Protein AF-A0A162P5G8-F1 (afdb_monomer)

Mean predicted aligned error: 7.89 Å

Sequence (186 aa):
MRLWILCLLIIIHLHACVAHSYTAEGGIRVQNSKVFKYNKERHRSRDKSPIDTEVIYRLDSSYDKYQAVKGIKNKPGAYMRFFSTGQVLFFYDTSQTIQVLNNRKTGRQGYYFIKGDRIKIDRFELINGGQTGKYYGRILDDGSLLFYEQRPGAVFGSFSALERDGRMSFWKKLTVPAMERYTPDW

Radius of gyration: 18.0 Å; Cα contacts (8 Å, |Δi|>4): 353; chains: 1; bounding box: 53×47×45 Å

Solvent-accessible surface area (backbone atoms only — not comparable to full-atom values): 10641 Å² total; per-residue (Å²): 134,61,71,67,59,57,52,50,52,49,52,50,61,67,67,62,40,54,60,62,48,72,41,97,65,71,8,50,43,62,77,56,58,78,78,39,81,45,66,39,69,92,49,50,80,53,78,56,82,82,55,70,54,83,34,36,34,33,36,48,30,34,39,42,64,90,50,58,95,66,53,76,38,79,45,75,37,35,38,37,38,44,42,90,75,33,41,31,40,37,38,79,50,82,78,78,47,66,67,63,75,54,39,87,53,37,29,35,43,30,27,38,47,64,62,86,54,37,38,38,33,42,28,63,32,74,56,86,50,38,40,66,45,77,42,42,33,37,52,43,96,88,57,28,39,39,37,41,60,81,60,95,93,73,52,95,83,41,64,71,57,34,61,70,62,42,24,35,36,37,26,40,72,40,84,54,86,88,70,68,88,77,80,85,88,114

Foldseek 3Di:
DDPVVVVVVVVCVVPQAFDWDADPQAEIGTPDPVLAPCLDPVQQPDDPVLADQQWKWFFAWKDFPVVPVVPIGGDGQWIKHDDNRQKIFIGRGPPPDLCQLQDLRHGWIWGWGDDPQKIKIFIWDPPPRIGTDIWIWGQDPVRKIKIQDDDVPDAPPDNVVSVVSPIIITIDTDRDPPRDDDDRPD

Secondary structure (DSSP, 8-state):
--HHHHHHHHHHHHHSSPPEEE-TTS-EEES-GGGSGGGSHHHHTS--TTS-SSSEEEEEEEEEGGGGGG-SEE--SEEEEE-TTSEEEEEE-SS--HHHHH-TTSSEEEEEEEETTEEEEEEE--GGGTPEEEEEEEE-TTS-EEEEPPPTTS-TT-HHHHHHHTEEEEEEEE--TTPPP-----

Nearest PDB structures (foldseek):
  5xlm-assembly2_B  TM=4.166E-01  e=2.527E-01  Mycobacterium tuberculosis H37Rv
  2gxf-assembly2_D  TM=7.404E-01  e=4.803E+00  Bacillus subtilis
  7azl-assembly1_D  TM=2.079E-01  e=1.528E+00  Escherichia coli 2-427-07_S4_C3

Structure (mmCIF, N/CA/C/O backbone):
data_AF-A0A162P5G8-F1
#
_entry.id   AF-A0A162P5G8-F1
#
loop_
_atom_site.group_PDB
_atom_site.id
_atom_site.type_symbol
_atom_site.label_atom_id
_atom_site.label_alt_id
_atom_site.label_comp_id
_atom_site.label_asym_id
_atom_site.label_entity_id
_atom_site.label_seq_id
_atom_site.pdbx_PDB_ins_code
_atom_site.Cartn_x
_atom_site.Cartn_y
_atom_site.Cartn_z
_atom_site.occupancy
_atom_site.B_iso_or_equiv
_atom_site.auth_seq_id
_atom_site.auth_comp_id
_atom_site.auth_asym_id
_atom_site.auth_atom_id
_atom_site.pdbx_PDB_model_num
ATOM 1 N N . MET A 1 1 ? 38.759 -29.541 -0.053 1.00 57.62 1 MET A N 1
ATOM 2 C CA . MET A 1 1 ? 37.346 -29.218 -0.362 1.00 57.62 1 MET A CA 1
ATOM 3 C C . MET A 1 1 ? 37.088 -29.594 -1.815 1.00 57.62 1 MET A C 1
ATOM 5 O O . MET A 1 1 ? 37.837 -29.144 -2.669 1.00 57.62 1 MET A O 1
ATOM 9 N N . ARG A 1 2 ? 36.150 -30.508 -2.104 1.00 77.69 2 ARG A N 1
ATOM 10 C CA . ARG A 1 2 ? 35.966 -31.030 -3.472 1.00 77.69 2 ARG A CA 1
ATOM 11 C C . ARG A 1 2 ? 35.380 -29.939 -4.386 1.00 77.69 2 ARG A C 1
ATOM 13 O O . ARG A 1 2 ? 34.470 -29.236 -3.961 1.00 77.69 2 ARG A O 1
ATOM 20 N N . LEU A 1 3 ? 35.874 -29.824 -5.622 1.00 80.94 3 LEU A N 1
ATOM 21 C CA . LEU A 1 3 ? 35.508 -28.779 -6.599 1.00 80.94 3 LEU A CA 1
ATOM 22 C C . LEU A 1 3 ? 33.983 -28.627 -6.790 1.00 80.94 3 LEU A C 1
ATOM 24 O O . LEU A 1 3 ? 33.476 -27.517 -6.905 1.00 80.94 3 LEU A O 1
ATOM 28 N N . TRP A 1 4 ? 33.233 -29.730 -6.713 1.00 75.75 4 TRP A N 1
ATOM 29 C CA . TRP A 1 4 ? 31.769 -29.721 -6.811 1.00 75.75 4 TRP A CA 1
ATOM 30 C C . TRP A 1 4 ? 31.065 -29.046 -5.625 1.00 75.75 4 TRP A C 1
ATOM 32 O O . TRP A 1 4 ? 30.012 -28.451 -5.817 1.00 75.75 4 TRP A O 1
ATOM 42 N N . ILE A 1 5 ? 31.648 -29.071 -4.420 1.00 79.50 5 ILE A N 1
ATOM 43 C CA . ILE A 1 5 ? 31.112 -28.356 -3.249 1.00 79.50 5 ILE A CA 1
ATOM 44 C C . ILE A 1 5 ? 31.271 -26.844 -3.453 1.00 79.50 5 ILE A C 1
ATOM 46 O O . ILE A 1 5 ? 30.349 -26.091 -3.156 1.00 79.50 5 ILE A O 1
ATOM 50 N N . LEU A 1 6 ? 32.396 -26.401 -4.028 1.00 81.44 6 LEU A N 1
ATOM 51 C CA . LEU A 1 6 ? 32.619 -24.993 -4.369 1.00 81.44 6 LEU A CA 1
ATOM 52 C C . LEU A 1 6 ? 31.629 -24.522 -5.453 1.00 81.44 6 LEU A C 1
ATOM 54 O O . LEU A 1 6 ? 30.994 -23.485 -5.286 1.00 81.44 6 LEU A O 1
ATOM 58 N N . CYS A 1 7 ? 31.426 -25.309 -6.517 1.00 80.88 7 CYS A N 1
ATOM 59 C CA . CYS A 1 7 ? 30.436 -25.000 -7.555 1.00 80.88 7 CYS A CA 1
ATOM 60 C C . CYS A 1 7 ? 29.002 -24.961 -7.008 1.00 80.88 7 CYS A C 1
ATOM 62 O O . CYS A 1 7 ? 28.249 -24.052 -7.350 1.00 80.88 7 CYS A O 1
ATOM 64 N N . LEU A 1 8 ? 28.625 -25.897 -6.130 1.00 79.44 8 LEU A N 1
ATOM 65 C CA . LEU A 1 8 ? 27.300 -25.915 -5.506 1.00 79.44 8 LEU A CA 1
ATOM 66 C C . LEU A 1 8 ? 27.082 -24.675 -4.625 1.00 79.44 8 LEU A C 1
ATOM 68 O O . LEU A 1 8 ? 26.037 -24.038 -4.717 1.00 79.44 8 LEU A O 1
ATOM 72 N N . LEU A 1 9 ? 28.076 -24.291 -3.818 1.00 75.12 9 LEU A N 1
ATOM 73 C CA . LEU A 1 9 ? 28.013 -23.090 -2.980 1.00 75.12 9 LEU A CA 1
ATOM 74 C C . LEU A 1 9 ? 27.901 -21.809 -3.820 1.00 75.12 9 LEU A C 1
ATOM 76 O O . LEU A 1 9 ? 27.094 -20.945 -3.483 1.00 75.12 9 LEU A O 1
ATOM 80 N N . ILE A 1 10 ? 28.629 -21.716 -4.939 1.00 72.94 10 ILE A N 1
ATOM 81 C CA . ILE A 1 10 ? 28.543 -20.586 -5.880 1.00 72.94 10 ILE A CA 1
ATOM 82 C C . ILE A 1 10 ? 27.160 -20.524 -6.539 1.00 72.94 10 ILE A C 1
ATOM 84 O O . ILE A 1 10 ? 26.551 -19.457 -6.567 1.00 72.94 10 ILE A O 1
ATOM 88 N N . ILE A 1 11 ? 26.618 -21.651 -7.012 1.00 69.56 11 ILE A N 1
ATOM 89 C CA . ILE A 1 11 ? 25.268 -21.703 -7.597 1.00 69.56 11 ILE A CA 1
ATOM 90 C C . ILE A 1 11 ? 24.225 -21.271 -6.560 1.00 69.56 11 ILE A C 1
ATOM 92 O O . ILE A 1 11 ? 23.367 -20.448 -6.873 1.00 69.56 11 ILE A O 1
ATOM 96 N N . ILE A 1 12 ? 24.329 -21.751 -5.318 1.00 64.12 12 ILE A N 1
ATOM 97 C CA . ILE A 1 12 ? 23.439 -21.351 -4.221 1.00 64.12 12 ILE A CA 1
ATOM 98 C C . ILE A 1 12 ? 23.561 -19.845 -3.941 1.00 64.12 12 ILE A C 1
ATOM 100 O O . ILE A 1 12 ? 22.540 -19.184 -3.788 1.00 64.12 12 ILE A O 1
ATOM 104 N N . HIS A 1 13 ? 24.771 -19.276 -3.924 1.00 56.81 13 HIS A N 1
ATOM 105 C CA . HIS A 1 13 ? 24.974 -17.839 -3.682 1.00 56.81 13 HIS A CA 1
ATOM 106 C C . HIS A 1 13 ? 24.453 -16.964 -4.829 1.00 56.81 13 HIS A C 1
ATOM 108 O O . HIS A 1 13 ? 23.895 -15.899 -4.574 1.00 56.81 13 HIS A O 1
ATOM 114 N N . LEU A 1 14 ? 24.562 -17.425 -6.079 1.00 55.31 14 LEU A N 1
ATOM 115 C CA . LEU A 1 14 ? 24.018 -16.726 -7.247 1.00 55.31 14 LEU A CA 1
ATOM 116 C C . LEU A 1 14 ? 22.481 -16.779 -7.312 1.00 55.31 14 LEU A C 1
ATOM 118 O O . LEU A 1 14 ? 21.873 -15.879 -7.881 1.00 55.31 14 LEU A O 1
ATOM 122 N N . HIS A 1 15 ? 21.848 -17.802 -6.725 1.00 54.62 15 HIS A N 1
ATOM 123 C CA . HIS A 1 15 ? 20.388 -17.989 -6.757 1.00 54.62 15 HIS A CA 1
ATOM 124 C C . HIS A 1 15 ? 19.669 -17.571 -5.464 1.00 54.62 15 HIS A C 1
ATOM 126 O O . HIS A 1 15 ? 18.442 -17.482 -5.454 1.00 54.62 15 HIS A O 1
ATOM 132 N N . ALA A 1 16 ? 20.395 -17.322 -4.370 1.00 52.75 16 ALA A N 1
ATOM 133 C CA . ALA A 1 16 ? 19.805 -16.915 -3.093 1.00 52.75 16 ALA A CA 1
ATOM 134 C C . ALA A 1 16 ? 19.366 -15.440 -3.067 1.00 52.75 16 ALA A C 1
ATOM 136 O O . ALA A 1 16 ? 18.526 -15.071 -2.246 1.00 52.75 16 ALA A O 1
ATOM 137 N N . CYS A 1 17 ? 19.903 -14.609 -3.965 1.00 65.19 17 CYS A N 1
ATOM 138 C CA . CYS A 1 17 ? 19.587 -13.187 -4.039 1.00 65.19 17 CYS A CA 1
ATOM 139 C C . CYS A 1 17 ? 18.538 -12.901 -5.118 1.00 65.19 17 CYS A C 1
ATOM 141 O O . CYS A 1 17 ? 18.661 -13.339 -6.261 1.00 65.19 17 CYS A O 1
ATOM 143 N N . VAL A 1 18 ? 17.518 -12.108 -4.782 1.00 75.50 18 VAL A N 1
ATOM 144 C CA . VAL A 1 18 ? 16.576 -11.606 -5.791 1.00 75.50 18 VAL A CA 1
ATOM 145 C C . VAL A 1 18 ? 17.229 -10.435 -6.518 1.00 75.50 18 VAL A C 1
ATOM 147 O O . VAL A 1 18 ? 17.519 -9.394 -5.920 1.00 75.50 18 VAL A O 1
ATOM 150 N N . ALA A 1 19 ? 17.448 -10.600 -7.822 1.00 82.81 19 ALA A N 1
ATOM 151 C CA . ALA A 1 19 ? 18.022 -9.555 -8.654 1.00 82.81 19 ALA A CA 1
ATOM 152 C C . ALA A 1 19 ? 17.105 -8.320 -8.700 1.00 82.81 19 ALA A C 1
ATOM 154 O O . ALA A 1 19 ? 15.893 -8.424 -8.924 1.00 82.81 19 ALA A O 1
ATOM 155 N N . HIS A 1 20 ? 17.690 -7.148 -8.471 1.00 85.62 20 HIS A N 1
ATOM 156 C CA . HIS A 1 20 ? 16.985 -5.874 -8.381 1.00 85.62 20 HIS A CA 1
ATOM 157 C C . HIS A 1 20 ? 17.850 -4.727 -8.912 1.00 85.62 20 HIS A C 1
ATOM 159 O O . HIS A 1 20 ? 19.059 -4.873 -9.085 1.00 85.62 20 HIS A O 1
ATOM 165 N N . SER A 1 21 ? 17.222 -3.585 -9.168 1.00 88.00 21 SER A N 1
ATOM 166 C CA . SER A 1 21 ? 17.870 -2.327 -9.525 1.00 88.00 21 SER A CA 1
ATOM 167 C C . SER A 1 21 ? 17.338 -1.185 -8.662 1.00 88.00 21 SER A C 1
ATOM 169 O O . SER A 1 21 ? 16.194 -1.209 -8.194 1.00 88.00 21 SER A O 1
ATOM 171 N N . TYR A 1 22 ? 18.190 -0.186 -8.446 1.00 88.38 22 TYR A N 1
ATOM 172 C CA . TYR A 1 22 ? 17.793 1.086 -7.854 1.00 88.38 22 TYR A CA 1
ATOM 173 C C . TYR A 1 22 ? 17.454 2.069 -8.965 1.00 88.38 22 TYR A C 1
ATOM 175 O O . TYR A 1 22 ? 18.124 2.107 -9.998 1.00 88.38 22 TYR A O 1
ATOM 183 N N . THR A 1 23 ? 16.415 2.860 -8.750 1.00 87.75 23 THR A N 1
ATOM 184 C CA . THR A 1 23 ? 16.105 4.001 -9.611 1.00 87.75 23 THR A CA 1
ATOM 185 C C . THR A 1 23 ? 16.844 5.240 -9.103 1.00 87.75 23 THR A C 1
ATOM 187 O O . THR A 1 23 ? 17.230 5.303 -7.932 1.00 87.75 23 THR A O 1
ATOM 190 N N . ALA A 1 24 ? 17.036 6.241 -9.965 1.00 87.19 24 ALA A N 1
ATOM 191 C CA . ALA A 1 24 ? 17.656 7.508 -9.562 1.00 87.19 24 ALA A CA 1
ATOM 192 C C . ALA A 1 24 ? 16.819 8.238 -8.493 1.00 87.19 24 ALA A C 1
ATOM 194 O O . ALA A 1 24 ? 17.334 9.001 -7.685 1.00 87.19 24 ALA A O 1
ATOM 195 N N . GLU A 1 25 ? 15.520 7.954 -8.465 1.00 85.75 25 GLU A N 1
ATOM 196 C CA . GLU A 1 25 ? 14.507 8.552 -7.605 1.00 85.75 25 GLU A CA 1
ATOM 197 C C . GLU A 1 25 ? 14.332 7.798 -6.268 1.00 85.75 25 GLU A C 1
ATOM 199 O O . GLU A 1 25 ? 13.322 7.961 -5.575 1.00 85.75 25 GLU A O 1
ATOM 204 N N . GLY A 1 26 ? 15.297 6.942 -5.908 1.00 83.69 26 GLY A N 1
ATOM 205 C CA . GLY A 1 26 ? 15.358 6.250 -4.615 1.00 83.69 26 GLY A CA 1
ATOM 206 C C . GLY A 1 26 ? 14.414 5.051 -4.479 1.00 83.69 26 GLY A C 1
ATOM 207 O O . GLY A 1 26 ? 14.176 4.566 -3.371 1.00 83.69 26 GLY A O 1
ATOM 208 N N . GLY A 1 27 ? 13.852 4.567 -5.585 1.00 86.69 27 GLY A N 1
ATOM 209 C CA . GLY A 1 27 ? 13.033 3.362 -5.613 1.00 86.69 27 GLY A CA 1
ATOM 210 C C . GLY A 1 27 ? 13.843 2.092 -5.841 1.00 86.69 27 GLY A C 1
ATOM 211 O O . GLY A 1 27 ? 15.003 2.120 -6.249 1.00 86.69 27 GLY A O 1
ATOM 212 N N . ILE A 1 28 ? 13.198 0.953 -5.584 1.00 86.81 28 ILE A N 1
ATOM 213 C CA . ILE A 1 28 ? 13.782 -0.377 -5.789 1.00 86.81 28 ILE A CA 1
ATOM 214 C C . ILE A 1 28 ? 12.855 -1.200 -6.680 1.00 86.81 28 ILE A C 1
ATOM 216 O O . ILE A 1 28 ? 11.652 -1.286 -6.404 1.00 86.81 28 ILE A O 1
ATOM 220 N N . ARG A 1 29 ? 13.395 -1.799 -7.743 1.00 87.81 29 ARG A N 1
ATOM 221 C CA . ARG A 1 29 ? 12.652 -2.626 -8.703 1.00 87.81 29 ARG A CA 1
ATOM 222 C C . ARG A 1 29 ? 13.250 -4.016 -8.780 1.00 87.81 29 ARG A C 1
ATOM 224 O O . ARG A 1 29 ? 14.459 -4.154 -8.929 1.00 87.81 29 ARG A O 1
ATOM 231 N N . VAL A 1 30 ? 12.420 -5.052 -8.673 1.00 85.00 30 VAL A N 1
ATOM 232 C CA . VAL A 1 30 ? 12.909 -6.417 -8.920 1.00 85.00 30 VAL A CA 1
ATOM 233 C C . VAL A 1 30 ? 13.014 -6.636 -10.422 1.00 85.00 30 VAL A C 1
ATOM 235 O O . VAL A 1 30 ? 12.160 -6.172 -11.171 1.00 85.00 30 VAL A O 1
ATO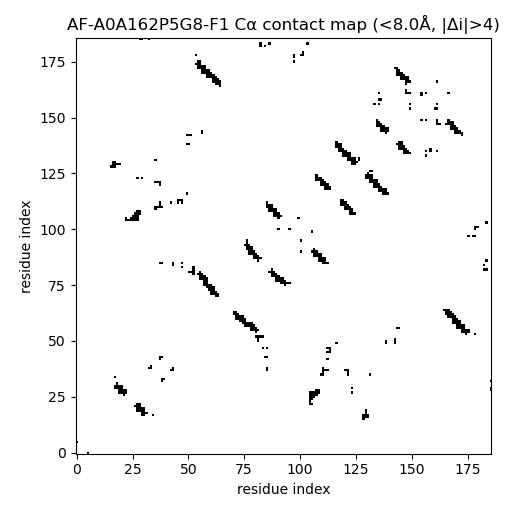M 238 N N . GLN A 1 31 ? 14.011 -7.395 -10.864 1.00 84.19 31 GLN A N 1
ATOM 239 C CA . GLN A 1 31 ? 14.147 -7.733 -12.283 1.00 84.19 31 GLN A CA 1
ATOM 240 C C . GLN A 1 31 ? 13.112 -8.772 -12.738 1.00 84.19 31 GLN A C 1
ATOM 242 O O . GLN A 1 31 ? 12.753 -8.824 -13.908 1.00 84.19 31 GLN A O 1
ATOM 247 N N . ASN A 1 32 ? 12.619 -9.607 -11.817 1.00 84.00 32 ASN A N 1
ATOM 248 C CA . ASN A 1 32 ? 11.621 -10.632 -12.108 1.00 84.00 32 ASN A CA 1
ATOM 249 C C . ASN A 1 32 ? 10.443 -10.541 -11.135 1.00 84.00 32 ASN A C 1
ATOM 251 O O . ASN A 1 32 ? 10.521 -11.022 -10.005 1.00 84.00 32 ASN A O 1
ATOM 255 N N . SER A 1 33 ? 9.314 -9.988 -11.571 1.00 80.44 33 SER A N 1
ATOM 256 C CA . SER A 1 33 ? 8.130 -9.852 -10.717 1.00 80.44 33 SER A CA 1
ATOM 257 C C . SER A 1 33 ? 7.393 -11.163 -10.430 1.00 80.44 33 SER A C 1
ATOM 259 O O . SER A 1 33 ? 6.486 -11.185 -9.594 1.00 80.44 33 SER A O 1
ATOM 261 N N . LYS A 1 34 ? 7.796 -12.297 -11.022 1.00 83.00 34 LYS A N 1
ATOM 262 C CA . LYS A 1 34 ? 7.244 -13.622 -10.678 1.00 83.00 34 LYS A CA 1
ATOM 263 C C . LYS A 1 34 ? 7.652 -14.099 -9.280 1.00 83.00 34 LYS A C 1
ATOM 265 O O . LYS A 1 34 ? 7.041 -15.040 -8.772 1.00 83.00 34 LYS A O 1
ATOM 270 N N . VAL A 1 35 ? 8.640 -13.460 -8.646 1.00 80.19 35 VAL A N 1
ATOM 271 C CA . VAL A 1 35 ? 9.050 -13.778 -7.265 1.00 80.19 35 VAL A CA 1
ATOM 272 C C . VAL A 1 35 ? 7.953 -13.471 -6.239 1.00 80.19 35 VAL A C 1
ATOM 274 O O . VAL A 1 35 ? 7.934 -14.062 -5.162 1.00 80.19 35 VAL A O 1
ATOM 277 N N . PHE A 1 36 ? 6.996 -12.600 -6.575 1.00 83.12 36 PHE A N 1
ATOM 278 C CA . PHE A 1 36 ? 5.883 -12.268 -5.692 1.00 83.12 36 PHE A CA 1
ATOM 279 C C . PHE A 1 36 ? 4.779 -13.317 -5.754 1.00 83.12 36 PHE A C 1
ATOM 281 O O . PHE A 1 36 ? 4.230 -13.626 -6.817 1.00 83.12 36 PHE A O 1
ATOM 288 N N . LYS A 1 37 ? 4.364 -13.813 -4.585 1.00 83.38 37 LYS A N 1
ATOM 289 C CA . LYS A 1 37 ? 3.343 -14.861 -4.483 1.00 83.38 37 LYS A CA 1
ATOM 290 C C . LYS A 1 37 ? 2.009 -14.443 -5.100 1.00 83.38 37 LYS A C 1
ATOM 292 O O . LYS A 1 37 ? 1.358 -15.276 -5.733 1.00 83.38 37 LYS A O 1
ATOM 297 N N . TYR A 1 38 ? 1.616 -13.182 -4.916 1.00 86.88 38 TYR A N 1
ATOM 298 C CA . TYR A 1 38 ? 0.316 -12.647 -5.339 1.00 86.88 38 TYR A CA 1
ATOM 299 C C . TYR A 1 38 ? 0.298 -12.092 -6.766 1.00 86.88 38 TYR A C 1
ATOM 301 O O . TYR A 1 38 ? -0.774 -11.798 -7.279 1.00 86.88 38 TYR A O 1
ATOM 309 N N . ASN A 1 39 ? 1.443 -12.042 -7.450 1.00 86.31 39 ASN A N 1
ATOM 310 C CA . ASN A 1 39 ? 1.496 -11.661 -8.862 1.00 86.31 39 ASN A 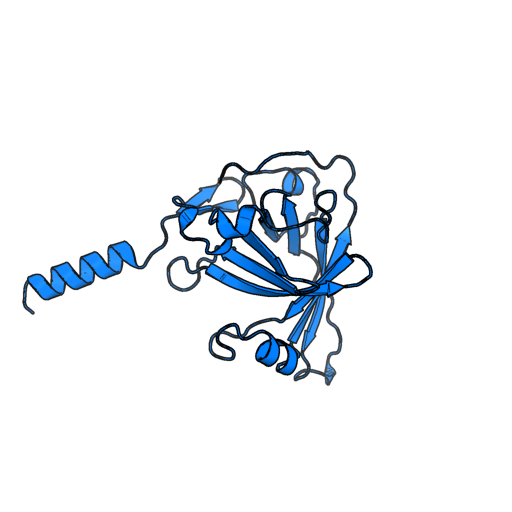CA 1
ATOM 311 C C . ASN A 1 39 ? 1.054 -12.799 -9.811 1.00 86.31 39 ASN A C 1
ATOM 313 O O . ASN A 1 39 ? 0.989 -12.633 -11.025 1.00 86.31 39 ASN A O 1
ATOM 317 N N . LYS A 1 40 ? 0.748 -13.988 -9.281 1.00 84.81 40 LYS A N 1
ATOM 318 C CA . LYS A 1 40 ? 0.281 -15.127 -10.084 1.00 84.81 40 LYS A CA 1
ATOM 319 C C . LYS A 1 40 ? -1.168 -14.921 -10.526 1.00 84.81 40 LYS A C 1
ATOM 321 O O . LYS A 1 40 ? -1.985 -14.429 -9.752 1.00 84.81 40 LYS A O 1
ATOM 326 N N . GLU A 1 41 ? -1.502 -15.392 -11.723 1.00 84.75 41 GLU A N 1
ATOM 327 C CA . GLU A 1 41 ? -2.821 -15.246 -12.359 1.00 84.75 41 GLU A CA 1
ATOM 328 C C . GLU A 1 41 ? -3.999 -15.584 -11.4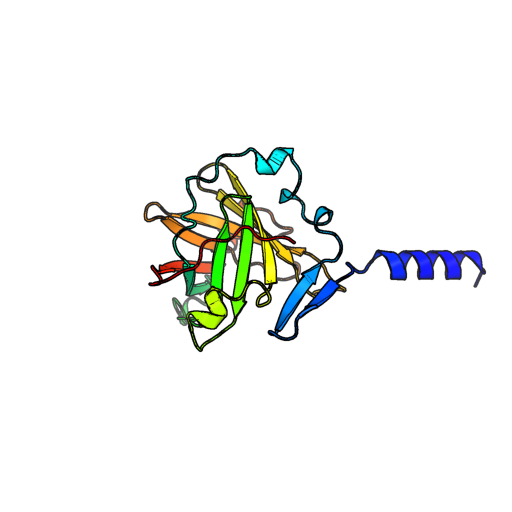29 1.00 84.75 41 GLU A C 1
ATOM 330 O O . GLU A 1 41 ? -4.901 -14.769 -11.249 1.00 84.75 41 GLU A O 1
ATOM 335 N N . ARG A 1 42 ? -3.912 -16.704 -10.697 1.00 85.25 42 ARG A N 1
ATOM 336 C CA . ARG A 1 42 ? -4.910 -17.139 -9.695 1.00 85.25 42 ARG A CA 1
ATOM 337 C C . ARG A 1 42 ? -5.238 -16.121 -8.585 1.00 85.25 42 ARG A C 1
ATOM 339 O O . ARG A 1 42 ? -6.198 -16.303 -7.837 1.00 85.25 42 ARG A O 1
ATOM 346 N N . HIS A 1 43 ? -4.376 -15.127 -8.374 1.00 83.50 43 HIS A N 1
ATOM 347 C CA . HIS A 1 43 ? -4.553 -14.055 -7.391 1.00 83.50 43 HIS A CA 1
ATOM 348 C C . HIS A 1 43 ? -4.966 -12.732 -8.057 1.00 83.50 43 HIS A C 1
ATOM 350 O O . HIS A 1 43 ? -5.664 -11.930 -7.432 1.00 83.50 43 HIS A O 1
ATOM 356 N N . ARG A 1 44 ? -4.606 -12.525 -9.330 1.00 80.00 44 ARG A N 1
ATOM 357 C CA . ARG A 1 44 ? -4.961 -11.327 -10.105 1.00 80.00 44 ARG A CA 1
ATOM 358 C C . ARG A 1 44 ? -6.468 -11.208 -10.342 1.00 80.00 44 ARG A C 1
ATOM 360 O O . ARG A 1 44 ? -6.981 -10.102 -10.253 1.00 80.00 44 ARG A O 1
ATOM 367 N N . SER A 1 45 ? -7.179 -12.319 -10.529 1.00 77.50 45 SER A N 1
ATOM 368 C CA . SER A 1 45 ? -8.627 -12.335 -10.809 1.00 77.50 45 SER A CA 1
ATOM 369 C C . SER A 1 45 ? -9.540 -12.141 -9.592 1.00 77.50 45 SER A C 1
ATOM 371 O O . SER A 1 45 ? -10.757 -12.106 -9.736 1.00 77.50 45 SER A O 1
ATOM 373 N N . ARG A 1 46 ? -8.988 -12.038 -8.377 1.00 85.19 46 ARG A N 1
ATOM 374 C CA . ARG A 1 46 ? -9.809 -11.851 -7.172 1.00 85.19 46 ARG A CA 1
ATOM 375 C C . ARG A 1 46 ? -10.303 -10.423 -7.036 1.00 85.19 46 ARG A C 1
ATOM 377 O O . ARG A 1 46 ? -9.566 -9.498 -7.380 1.00 85.19 46 ARG A O 1
ATOM 384 N N . ASP A 1 47 ? -11.488 -10.295 -6.448 1.00 89.75 47 ASP A N 1
ATOM 385 C CA . ASP A 1 47 ? -12.088 -9.016 -6.090 1.00 89.75 47 ASP A CA 1
ATOM 386 C C . ASP A 1 47 ? -11.149 -8.186 -5.200 1.00 89.75 47 ASP A C 1
ATOM 388 O O . ASP A 1 47 ? -10.571 -8.683 -4.226 1.00 89.75 47 ASP A O 1
ATOM 392 N N . LYS A 1 48 ? -10.968 -6.929 -5.605 1.00 91.06 48 LYS A N 1
ATOM 393 C CA . LYS A 1 48 ? -10.137 -5.918 -4.944 1.00 91.06 48 LYS A CA 1
ATOM 394 C C . LYS A 1 48 ? -10.922 -4.657 -4.593 1.00 91.06 48 LYS A C 1
ATOM 396 O O . LYS A 1 48 ? -10.327 -3.736 -4.047 1.00 91.06 48 LYS A O 1
ATOM 401 N N . SER A 1 49 ? -12.231 -4.637 -4.851 1.00 91.44 49 SER A N 1
ATOM 402 C CA . SER A 1 49 ? -13.118 -3.514 -4.543 1.00 91.44 49 SER A CA 1
ATOM 403 C C . SER A 1 49 ? -13.090 -3.028 -3.084 1.00 91.44 49 SER A C 1
ATOM 405 O O . SER A 1 49 ? -13.349 -1.843 -2.887 1.00 91.44 49 SER A O 1
ATOM 407 N N . PRO A 1 50 ? -12.709 -3.833 -2.061 1.00 94.19 50 PRO A N 1
ATOM 408 C CA . PRO A 1 50 ? -12.563 -3.314 -0.699 1.00 94.19 50 PRO A CA 1
ATOM 409 C C . PRO A 1 50 ? -11.401 -2.327 -0.499 1.00 94.19 50 PRO A C 1
ATOM 411 O O . PRO A 1 50 ? -11.324 -1.688 0.547 1.00 94.19 50 PRO A O 1
ATOM 414 N N . ILE A 1 51 ? -10.466 -2.227 -1.451 1.00 95.44 51 ILE A N 1
ATOM 415 C CA . ILE A 1 51 ? -9.367 -1.259 -1.411 1.00 95.44 51 ILE A CA 1
ATOM 416 C C . ILE A 1 51 ? -9.658 -0.110 -2.364 1.00 95.44 51 ILE A C 1
ATOM 418 O O . ILE A 1 51 ? -9.908 -0.311 -3.550 1.00 95.44 51 ILE A O 1
ATOM 422 N N . ASP A 1 52 ? -9.547 1.102 -1.836 1.00 94.75 52 ASP A N 1
ATOM 423 C CA . ASP A 1 52 ? -9.684 2.329 -2.602 1.00 94.75 52 ASP A CA 1
ATOM 424 C C . ASP A 1 52 ? -8.361 2.638 -3.318 1.00 94.75 52 ASP A C 1
ATOM 426 O O . ASP A 1 52 ? -7.327 2.882 -2.691 1.00 94.75 52 ASP A O 1
ATOM 430 N N . THR A 1 53 ? -8.376 2.579 -4.649 1.00 93.12 53 THR A N 1
ATOM 431 C CA . THR A 1 53 ? -7.197 2.830 -5.493 1.00 93.12 53 THR A CA 1
ATOM 432 C C . THR A 1 53 ? -7.058 4.291 -5.917 1.00 93.12 53 THR A C 1
ATOM 434 O O . THR A 1 53 ? -6.092 4.634 -6.599 1.00 93.12 53 THR A O 1
ATOM 437 N N . GLU A 1 54 ? -7.998 5.153 -5.522 1.00 91.75 54 GLU A N 1
ATOM 438 C CA . GLU A 1 54 ? -8.015 6.584 -5.847 1.00 91.75 54 GLU A CA 1
ATOM 439 C C . GLU A 1 54 ? -7.443 7.451 -4.709 1.00 91.75 54 GLU A C 1
ATOM 441 O O . GLU A 1 54 ? -7.362 8.675 -4.822 1.00 91.75 54 GLU A O 1
ATOM 446 N N . VAL A 1 55 ? -7.005 6.823 -3.614 1.00 92.56 55 VAL A N 1
ATOM 447 C CA . VAL A 1 55 ? -6.414 7.480 -2.441 1.00 92.56 55 VAL A CA 1
ATOM 448 C C . VAL A 1 55 ? -5.009 6.959 -2.151 1.00 92.56 55 VAL A C 1
ATOM 450 O O . VAL A 1 55 ? -4.569 5.928 -2.668 1.00 92.56 55 VAL A O 1
ATOM 453 N N . ILE A 1 56 ? -4.293 7.666 -1.276 1.00 92.81 56 ILE A N 1
ATOM 454 C CA . ILE A 1 56 ? -3.127 7.098 -0.597 1.00 92.81 56 ILE A CA 1
ATOM 455 C C . ILE A 1 56 ? -3.506 6.688 0.821 1.00 92.81 56 ILE A C 1
ATOM 457 O O . ILE A 1 56 ? -4.370 7.287 1.457 1.00 92.81 56 ILE A O 1
ATOM 461 N N . TYR A 1 57 ? -2.808 5.695 1.345 1.00 94.44 57 TYR A N 1
ATOM 462 C CA . TYR A 1 57 ? -2.911 5.276 2.734 1.00 94.44 57 TYR A CA 1
ATOM 463 C C . TYR A 1 57 ? -1.694 5.795 3.484 1.00 94.44 57 TYR A C 1
ATOM 465 O O . TYR A 1 57 ? -0.570 5.391 3.191 1.00 94.44 57 TYR A O 1
ATOM 473 N N . ARG A 1 58 ? -1.899 6.688 4.448 1.00 92.69 58 ARG A N 1
ATOM 474 C CA . ARG A 1 58 ? -0.834 7.262 5.277 1.00 92.69 58 ARG A CA 1
ATOM 475 C C . ARG A 1 58 ? -0.741 6.517 6.599 1.00 92.69 58 ARG A C 1
ATOM 477 O O . ARG A 1 58 ? -1.760 6.354 7.270 1.00 92.69 58 ARG A O 1
ATOM 484 N N . LEU A 1 59 ? 0.471 6.151 7.009 1.00 92.31 59 LEU A N 1
ATOM 485 C CA . LEU A 1 59 ? 0.730 5.668 8.362 1.00 92.31 59 LEU A CA 1
ATOM 486 C C . LEU A 1 59 ? 0.389 6.780 9.356 1.00 92.31 59 LEU A C 1
ATOM 488 O O . LEU A 1 59 ? 0.981 7.857 9.342 1.00 92.31 59 LEU A O 1
ATOM 492 N N . ASP A 1 60 ? -0.606 6.520 10.189 1.00 91.31 60 ASP A N 1
ATOM 493 C CA . ASP A 1 60 ? -1.094 7.464 11.185 1.00 91.31 60 ASP A CA 1
ATOM 494 C C . ASP A 1 60 ? -0.453 7.163 12.534 1.00 91.31 60 ASP A C 1
ATOM 496 O O . ASP A 1 60 ? 0.153 8.026 13.166 1.00 91.31 60 ASP A O 1
ATOM 500 N N . SER A 1 61 ? -0.530 5.906 12.965 1.00 90.81 61 SER A N 1
ATOM 501 C CA . SER A 1 61 ? -0.043 5.541 14.284 1.00 90.81 61 SER A CA 1
ATOM 502 C C . SER A 1 61 ? 0.323 4.070 14.417 1.00 90.81 61 SER A C 1
ATOM 504 O O . SER A 1 61 ? 0.078 3.251 13.533 1.00 90.81 61 SER A O 1
ATOM 506 N N . SER A 1 62 ? 0.955 3.727 15.538 1.00 90.69 62 SER A N 1
ATOM 507 C CA . SER A 1 62 ? 1.258 2.346 15.904 1.00 90.69 62 SER A CA 1
ATOM 508 C C . SER A 1 62 ? 0.966 2.070 17.371 1.00 90.69 62 SER A C 1
ATOM 510 O O . SER A 1 62 ? 1.119 2.951 18.216 1.00 90.69 62 SER A O 1
ATOM 512 N N . TYR A 1 63 ? 0.608 0.828 17.659 1.00 88.69 63 TYR A N 1
ATOM 513 C CA . TYR A 1 63 ? 0.341 0.301 18.986 1.00 88.69 63 TYR A CA 1
ATOM 514 C C . TYR A 1 63 ? 1.198 -0.945 19.232 1.00 88.69 63 TYR A C 1
ATOM 516 O O . TYR A 1 63 ? 1.369 -1.777 18.343 1.00 88.69 63 TYR A O 1
ATOM 524 N N . ASP A 1 64 ? 1.739 -1.078 20.440 1.00 87.62 64 ASP A N 1
ATOM 525 C CA . ASP A 1 64 ? 2.449 -2.276 20.893 1.00 87.62 64 ASP A CA 1
ATOM 526 C C . ASP A 1 64 ? 1.913 -2.654 22.273 1.00 87.62 64 ASP A C 1
ATOM 528 O O . ASP A 1 64 ? 2.185 -1.954 23.253 1.00 87.62 64 ASP A O 1
ATOM 532 N N . LYS A 1 65 ? 1.176 -3.769 22.355 1.00 83.75 65 LYS A N 1
ATOM 533 C CA . LYS A 1 65 ? 0.573 -4.237 23.612 1.00 83.75 65 LYS A CA 1
ATOM 534 C C . LYS A 1 65 ? 1.587 -4.442 24.745 1.00 83.75 65 LYS A C 1
ATOM 536 O O . LYS A 1 65 ? 1.218 -4.369 25.910 1.00 83.75 65 LYS A O 1
ATOM 541 N N . TYR A 1 66 ? 2.861 -4.689 24.424 1.00 82.06 66 TYR A N 1
ATOM 542 C CA . TYR A 1 66 ? 3.921 -4.909 25.414 1.00 82.06 66 TYR A CA 1
ATOM 543 C C . TYR A 1 66 ? 4.582 -3.611 25.890 1.00 82.06 66 TYR A C 1
ATOM 545 O O . TYR A 1 66 ? 5.340 -3.626 26.854 1.00 82.06 66 TYR A O 1
ATOM 553 N N . GLN A 1 67 ? 4.314 -2.485 25.224 1.00 75.19 67 GLN A N 1
ATOM 554 C CA . GLN A 1 67 ? 4.796 -1.157 25.613 1.00 75.19 67 GLN A CA 1
ATOM 555 C C . GLN A 1 67 ? 3.647 -0.257 26.077 1.00 75.19 67 GLN A C 1
ATOM 557 O O . GLN A 1 67 ? 3.738 0.961 25.926 1.00 75.19 67 GLN A O 1
ATOM 562 N N . ALA A 1 68 ? 2.578 -0.845 26.631 1.00 57.25 68 ALA A N 1
ATOM 563 C CA . ALA A 1 68 ? 1.313 -0.183 26.966 1.00 57.25 68 ALA A CA 1
ATOM 564 C C . ALA A 1 68 ? 1.464 1.157 27.718 1.00 57.25 68 ALA A C 1
ATOM 566 O O . ALA A 1 68 ? 0.666 2.063 27.505 1.00 57.25 68 ALA A O 1
ATOM 567 N N . VAL A 1 69 ? 2.540 1.336 28.496 1.00 56.50 69 VAL A N 1
ATOM 568 C CA . VAL A 1 69 ? 2.881 2.585 29.208 1.00 56.50 69 VAL A CA 1
ATOM 569 C C . VAL A 1 69 ? 3.103 3.791 28.268 1.00 56.50 69 VAL A C 1
ATOM 571 O O . VAL A 1 69 ? 2.979 4.930 28.700 1.00 56.50 69 VAL A O 1
ATOM 574 N N . LYS A 1 70 ? 3.410 3.581 26.977 1.00 54.56 70 LYS A N 1
ATOM 575 C CA . LYS A 1 70 ? 3.641 4.654 25.982 1.00 54.56 70 LYS A CA 1
ATOM 576 C C . LYS A 1 70 ? 2.495 4.865 24.978 1.00 54.56 70 LYS A C 1
ATOM 578 O O . LYS A 1 70 ? 2.637 5.722 24.111 1.00 54.56 70 LYS A O 1
ATOM 583 N N . GLY A 1 71 ? 1.392 4.118 25.084 1.00 64.00 71 GLY A N 1
ATOM 584 C CA . GLY A 1 71 ? 0.191 4.320 24.263 1.00 64.00 71 GLY A CA 1
ATOM 585 C C . GLY A 1 71 ? 0.388 4.218 22.739 1.00 64.00 71 GLY A C 1
ATOM 586 O O . GLY A 1 71 ? 1.377 3.672 22.241 1.00 64.00 71 GLY A O 1
ATOM 587 N N . ILE A 1 72 ? -0.604 4.729 22.000 1.00 74.25 72 ILE A N 1
ATOM 588 C CA . ILE A 1 72 ? -0.578 4.891 20.538 1.00 74.25 72 ILE A CA 1
ATOM 589 C C . ILE A 1 72 ? 0.478 5.945 20.174 1.00 74.25 72 ILE A C 1
ATOM 591 O O . ILE A 1 72 ? 0.437 7.068 20.670 1.00 74.25 72 ILE A O 1
ATOM 595 N N . LYS A 1 73 ? 1.415 5.601 19.284 1.00 77.88 73 LYS A N 1
ATOM 596 C CA . LYS A 1 73 ? 2.489 6.504 18.832 1.00 77.88 73 LYS A CA 1
ATOM 597 C C . LYS A 1 73 ? 2.221 6.994 17.418 1.00 77.88 73 LYS A C 1
ATOM 599 O O . LYS A 1 73 ? 2.090 6.162 16.521 1.00 77.88 73 LYS A O 1
ATOM 604 N N . ASN A 1 74 ? 2.207 8.311 17.220 1.00 77.56 74 ASN A N 1
ATOM 605 C CA . ASN A 1 74 ? 2.134 8.922 15.893 1.00 77.56 74 ASN A CA 1
ATOM 606 C C . ASN A 1 74 ? 3.415 8.608 15.097 1.00 77.56 74 ASN A C 1
ATOM 608 O O . ASN A 1 74 ? 4.520 8.690 15.643 1.00 77.56 74 ASN A O 1
ATOM 612 N N . LYS A 1 75 ? 3.268 8.197 13.835 1.00 73.94 75 LYS A N 1
ATOM 613 C CA . LYS A 1 75 ? 4.385 7.822 12.951 1.00 73.94 75 LYS A CA 1
ATOM 614 C C . LYS A 1 75 ? 4.160 8.333 11.522 1.00 73.94 75 LYS A C 1
ATOM 616 O O . LYS A 1 75 ? 3.949 7.525 10.619 1.00 73.94 75 LYS A O 1
ATOM 621 N N . PRO A 1 76 ? 4.210 9.653 11.290 1.00 70.75 76 PRO A N 1
ATOM 622 C CA . PRO A 1 76 ? 4.059 10.180 9.943 1.00 70.75 76 PRO A CA 1
ATOM 623 C C . PRO A 1 76 ? 5.296 9.846 9.091 1.00 70.75 76 PRO A C 1
ATOM 625 O O . PRO A 1 76 ? 6.367 9.543 9.619 1.00 70.75 76 PRO A O 1
ATOM 628 N N . GLY A 1 77 ? 5.152 9.925 7.766 1.00 78.81 77 GLY A N 1
ATOM 629 C CA . GLY A 1 77 ? 6.264 9.754 6.822 1.00 78.81 77 GLY A CA 1
ATOM 630 C C . GLY A 1 77 ? 6.317 8.404 6.104 1.00 78.81 77 GLY A C 1
ATOM 631 O O . GLY A 1 77 ? 7.304 8.115 5.433 1.00 78.81 77 GLY A O 1
ATOM 632 N N . ALA A 1 78 ? 5.273 7.576 6.218 1.00 88.62 78 ALA A N 1
ATOM 633 C CA . ALA A 1 78 ? 5.111 6.382 5.393 1.00 88.62 78 ALA A CA 1
ATOM 634 C C . ALA A 1 78 ? 3.750 6.380 4.690 1.00 88.62 78 ALA A C 1
ATOM 636 O O . ALA A 1 78 ? 2.721 6.682 5.300 1.00 88.62 78 ALA A O 1
ATOM 637 N N . TYR A 1 79 ? 3.754 6.010 3.412 1.00 91.06 79 TYR A N 1
ATOM 638 C CA . TYR A 1 79 ? 2.571 5.997 2.555 1.00 91.06 79 TYR A CA 1
ATOM 639 C C . TYR A 1 79 ? 2.500 4.706 1.753 1.00 91.06 79 TYR A C 1
ATOM 641 O O . TYR A 1 79 ? 3.525 4.106 1.422 1.00 91.06 79 TYR A O 1
ATOM 649 N N . MET A 1 80 ? 1.285 4.305 1.401 1.00 93.31 80 MET A N 1
ATOM 650 C CA . MET A 1 80 ? 1.019 3.249 0.436 1.00 93.31 80 MET A CA 1
ATOM 651 C C . MET A 1 80 ? 0.050 3.738 -0.626 1.00 93.31 80 MET A C 1
ATOM 653 O O . MET A 1 80 ? -0.921 4.431 -0.324 1.00 93.31 80 MET A O 1
ATOM 657 N N . ARG A 1 81 ? 0.287 3.313 -1.860 1.00 93.69 81 ARG A N 1
ATOM 658 C CA . ARG A 1 81 ? -0.644 3.491 -2.969 1.00 93.69 81 ARG A CA 1
ATOM 659 C C . ARG A 1 81 ? -0.975 2.138 -3.571 1.00 93.69 81 ARG A C 1
ATOM 661 O O . ARG A 1 81 ? -0.064 1.395 -3.936 1.00 93.69 81 ARG A O 1
ATOM 668 N N . PHE A 1 82 ? -2.261 1.830 -3.662 1.00 94.56 82 PHE A N 1
ATOM 669 C CA . PHE A 1 82 ? -2.755 0.583 -4.233 1.00 94.56 82 PHE A CA 1
ATOM 670 C C . PHE A 1 82 ? -3.196 0.786 -5.679 1.00 94.56 82 PHE A C 1
ATOM 672 O O . PHE A 1 82 ? -3.669 1.855 -6.054 1.00 94.56 82 PHE A O 1
ATOM 679 N N . PHE A 1 83 ? -3.056 -0.267 -6.478 1.00 92.94 83 PHE A N 1
ATOM 680 C CA . PHE A 1 83 ? -3.488 -0.307 -7.870 1.00 92.94 83 PHE A CA 1
ATOM 681 C C . PHE A 1 83 ? -4.482 -1.452 -8.068 1.00 92.94 83 PHE A C 1
ATOM 683 O O . PHE A 1 83 ? -4.362 -2.511 -7.441 1.00 92.94 83 PHE A O 1
ATOM 690 N N . SER A 1 84 ? -5.458 -1.268 -8.955 1.00 90.38 84 SER A N 1
ATOM 691 C CA . SER A 1 84 ? -6.540 -2.238 -9.211 1.00 90.38 84 SER A CA 1
ATOM 692 C C . SER A 1 84 ? -6.036 -3.589 -9.736 1.00 90.38 84 SER A C 1
ATOM 694 O O . SER A 1 84 ? -6.674 -4.624 -9.572 1.00 90.38 84 SER A O 1
ATOM 696 N N . THR A 1 85 ? -4.833 -3.610 -10.294 1.00 88.31 85 THR A N 1
ATOM 697 C CA . THR A 1 85 ? -4.095 -4.788 -10.767 1.00 88.31 85 THR A CA 1
ATOM 698 C C . THR A 1 85 ? -3.554 -5.688 -9.650 1.00 88.31 85 THR A C 1
ATOM 700 O O . THR A 1 85 ? -3.088 -6.795 -9.923 1.00 88.31 85 THR A O 1
ATOM 703 N N . GLY A 1 86 ? -3.614 -5.265 -8.383 1.00 92.12 86 GLY A N 1
ATOM 704 C CA . GLY A 1 86 ? -3.043 -6.009 -7.253 1.00 92.12 86 GLY A CA 1
ATOM 705 C C . GLY A 1 86 ? -1.621 -5.589 -6.874 1.00 92.12 86 GLY A C 1
ATOM 706 O O . GLY A 1 86 ? -1.012 -6.220 -6.011 1.00 92.12 86 GLY A O 1
ATOM 707 N N . GLN A 1 87 ? -1.082 -4.542 -7.500 1.00 93.12 87 GLN A N 1
ATOM 708 C CA . GLN A 1 87 ? 0.207 -3.947 -7.137 1.00 93.12 87 GLN A CA 1
ATOM 709 C C . GLN A 1 87 ? 0.021 -2.905 -6.024 1.00 93.12 87 GLN A C 1
ATOM 711 O O . GLN A 1 87 ? -1.029 -2.275 -5.905 1.00 93.12 87 GLN A O 1
ATOM 716 N N . VAL A 1 88 ? 1.048 -2.711 -5.201 1.00 94.00 88 VAL A N 1
ATOM 717 C CA . VAL A 1 88 ? 1.099 -1.668 -4.167 1.00 94.00 88 VAL A CA 1
ATOM 718 C C . VAL A 1 88 ? 2.494 -1.052 -4.131 1.00 94.00 88 VAL A C 1
ATOM 720 O O . VAL A 1 88 ? 3.491 -1.755 -4.303 1.00 94.00 88 VAL A O 1
ATOM 723 N N . LEU A 1 89 ? 2.572 0.257 -3.915 1.00 93.00 89 LEU A N 1
ATOM 724 C CA . LEU A 1 89 ? 3.826 0.997 -3.808 1.00 93.00 89 LEU A CA 1
ATOM 725 C C . LEU A 1 89 ? 3.947 1.614 -2.414 1.00 93.00 89 LEU A C 1
ATOM 727 O O . LEU A 1 89 ? 3.012 2.258 -1.947 1.00 93.00 89 LEU A O 1
ATOM 731 N N . PHE A 1 90 ? 5.085 1.393 -1.754 1.00 92.06 90 PHE A N 1
ATOM 732 C CA . PHE A 1 90 ? 5.399 1.940 -0.433 1.00 92.06 90 PHE A CA 1
ATOM 733 C C . PHE A 1 90 ? 6.374 3.103 -0.560 1.00 92.06 90 PHE A C 1
ATOM 735 O O . PHE A 1 90 ? 7.443 2.950 -1.157 1.00 92.06 90 PHE A O 1
ATOM 742 N N . PHE A 1 91 ? 6.050 4.218 0.079 1.00 87.56 91 PHE A N 1
ATOM 743 C CA . PHE A 1 91 ? 6.863 5.426 0.102 1.00 87.56 91 PHE A CA 1
ATOM 744 C C . PHE A 1 91 ? 7.273 5.729 1.536 1.00 87.56 91 PHE A C 1
ATOM 746 O O . PHE A 1 91 ? 6.473 5.578 2.461 1.00 87.56 91 PHE A O 1
ATOM 753 N N . TYR A 1 92 ? 8.513 6.171 1.698 1.00 82.31 92 TYR A N 1
ATOM 754 C CA . TYR A 1 92 ? 9.041 6.680 2.953 1.00 82.31 92 TYR A CA 1
ATOM 755 C C . TYR A 1 92 ? 9.544 8.082 2.679 1.00 82.31 92 TYR A C 1
ATOM 757 O O . TYR A 1 92 ? 10.655 8.257 2.189 1.00 82.31 92 TYR A O 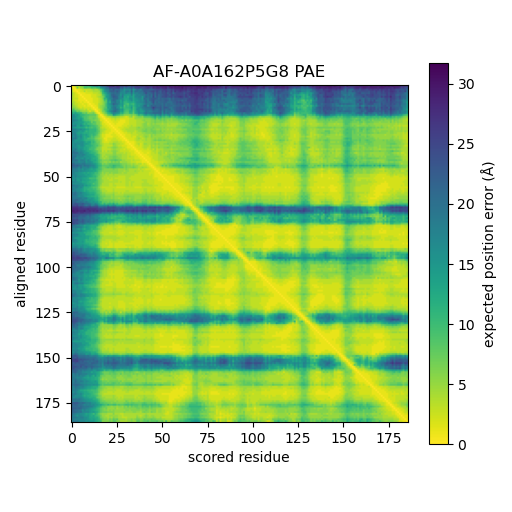1
ATOM 765 N N . ASP A 1 93 ? 8.679 9.057 2.902 1.00 72.88 93 ASP A N 1
ATOM 766 C CA . ASP A 1 93 ? 8.985 10.449 2.629 1.00 72.88 93 ASP A CA 1
ATOM 767 C C . ASP A 1 93 ? 8.195 11.338 3.582 1.00 72.88 93 ASP A C 1
ATOM 769 O O . ASP A 1 93 ? 6.992 11.170 3.763 1.00 72.88 93 ASP A O 1
ATOM 773 N N . THR A 1 94 ? 8.875 12.283 4.210 1.00 67.38 94 THR A N 1
ATOM 774 C CA . THR A 1 94 ? 8.260 13.285 5.076 1.00 67.38 94 THR A CA 1
ATOM 775 C C . THR A 1 94 ? 7.704 14.473 4.287 1.00 67.38 94 THR A C 1
ATOM 777 O O . THR A 1 94 ? 6.871 15.199 4.827 1.00 67.38 94 THR A O 1
ATOM 780 N N . SER A 1 95 ? 8.110 14.656 3.022 1.00 66.75 95 SER A N 1
ATOM 781 C CA . SER A 1 95 ? 7.793 15.825 2.191 1.00 66.75 95 SER A CA 1
ATOM 782 C C . SER A 1 95 ? 6.362 15.847 1.641 1.00 66.75 95 SER A C 1
ATOM 784 O O . SER A 1 95 ? 5.816 16.922 1.413 1.00 66.75 95 SER A O 1
ATOM 786 N N . GLN A 1 96 ? 5.734 14.677 1.455 1.00 65.12 96 GLN A N 1
ATOM 787 C CA . GLN A 1 96 ? 4.350 14.519 0.963 1.00 65.12 96 GLN A CA 1
ATOM 788 C C . GLN A 1 96 ? 4.047 15.223 -0.367 1.00 65.12 96 GLN A C 1
ATOM 790 O O . GLN A 1 96 ? 2.894 15.551 -0.652 1.00 65.12 96 GLN A O 1
ATOM 795 N N . THR A 1 97 ? 5.056 15.474 -1.195 1.00 74.19 97 THR A N 1
ATOM 796 C CA . THR A 1 97 ? 4.830 16.194 -2.447 1.00 74.19 97 THR A CA 1
ATOM 797 C C . THR A 1 97 ? 4.091 15.320 -3.463 1.00 74.19 97 THR A C 1
ATOM 799 O O . THR A 1 97 ? 4.346 14.119 -3.594 1.00 74.19 97 THR A O 1
ATOM 802 N N . ILE A 1 98 ? 3.181 15.930 -4.233 1.00 78.06 98 ILE A N 1
ATOM 803 C CA . ILE A 1 98 ? 2.451 15.241 -5.310 1.00 78.06 98 ILE A CA 1
ATOM 804 C C . ILE A 1 98 ? 3.405 14.616 -6.334 1.00 78.06 98 ILE A C 1
ATOM 806 O O . ILE A 1 98 ? 3.130 13.541 -6.862 1.00 78.06 98 ILE A O 1
ATOM 810 N N . GLN A 1 99 ? 4.566 15.246 -6.553 1.00 82.00 99 GLN A N 1
ATOM 811 C CA . GLN A 1 99 ? 5.597 14.726 -7.444 1.00 82.00 99 GLN A CA 1
ATOM 812 C C . GLN A 1 99 ? 6.081 13.352 -6.982 1.00 82.00 99 GLN A C 1
ATOM 814 O O . GLN A 1 99 ? 6.154 12.438 -7.795 1.00 82.00 99 GLN A O 1
ATOM 819 N N . VAL A 1 100 ? 6.353 13.168 -5.687 1.00 80.25 100 VAL A N 1
ATOM 820 C CA . VAL A 1 100 ? 6.797 11.876 -5.143 1.00 80.25 100 VAL A CA 1
ATOM 821 C C . VAL A 1 100 ? 5.689 10.826 -5.243 1.00 80.25 100 VAL A C 1
ATOM 823 O O . VAL A 1 100 ? 5.957 9.692 -5.635 1.00 80.25 100 VAL A O 1
ATOM 826 N N . LEU A 1 101 ? 4.437 11.197 -4.967 1.00 80.06 101 LEU A N 1
ATOM 827 C CA . LEU A 1 101 ? 3.294 10.274 -5.015 1.00 80.06 101 LEU A CA 1
ATOM 828 C C . LEU A 1 101 ? 2.926 9.818 -6.440 1.00 80.06 101 LEU A C 1
ATOM 830 O O . LEU A 1 101 ? 2.450 8.692 -6.632 1.00 80.06 101 LEU A O 1
ATOM 834 N N . ASN A 1 102 ? 3.155 10.672 -7.440 1.00 86.12 102 ASN A N 1
ATOM 835 C CA . ASN A 1 102 ? 2.949 10.351 -8.854 1.00 86.12 102 ASN A CA 1
ATOM 836 C C . ASN A 1 102 ? 4.198 9.739 -9.515 1.00 86.12 102 ASN A C 1
ATOM 838 O O . ASN A 1 102 ? 4.099 9.147 -10.591 1.00 86.12 102 ASN A O 1
ATOM 842 N N . ASN A 1 103 ? 5.365 9.801 -8.869 1.00 86.19 103 ASN A N 1
ATOM 843 C CA . ASN A 1 103 ? 6.597 9.258 -9.423 1.00 86.19 103 ASN A CA 1
ATOM 844 C C . ASN A 1 103 ? 6.588 7.721 -9.429 1.00 86.19 103 ASN A C 1
ATOM 846 O O . ASN A 1 103 ? 6.801 7.052 -8.419 1.00 86.19 103 ASN A O 1
ATOM 850 N N . ARG A 1 104 ? 6.428 7.139 -10.618 1.00 86.38 104 ARG A N 1
ATOM 851 C CA . ARG A 1 104 ? 6.401 5.680 -10.820 1.00 86.38 104 ARG A CA 1
ATOM 852 C C . ARG A 1 104 ? 7.717 4.983 -10.500 1.00 86.38 104 ARG A C 1
ATOM 854 O O . ARG A 1 104 ? 7.741 3.758 -10.418 1.00 86.38 104 ARG A O 1
ATOM 861 N N . LYS A 1 105 ? 8.814 5.727 -10.359 1.00 87.62 105 LYS A N 1
ATOM 862 C CA . LYS A 1 105 ? 10.161 5.201 -10.131 1.00 87.62 105 LYS A CA 1
ATOM 863 C C . LYS A 1 105 ? 10.583 5.250 -8.671 1.00 87.62 105 LYS A C 1
ATOM 865 O O . LYS A 1 105 ? 11.547 4.578 -8.332 1.00 87.62 105 LYS A O 1
ATOM 870 N N . THR A 1 106 ? 9.880 5.954 -7.787 1.00 88.12 106 THR A N 1
ATOM 871 C CA . THR A 1 106 ? 10.235 5.966 -6.359 1.00 88.12 106 THR A CA 1
ATOM 872 C C . THR A 1 106 ? 9.640 4.769 -5.602 1.00 88.12 106 THR A C 1
ATOM 874 O O . THR A 1 106 ? 8.869 3.981 -6.154 1.00 88.12 106 THR A O 1
ATOM 877 N N . GLY A 1 107 ? 10.008 4.609 -4.332 1.00 89.19 107 GLY A N 1
ATOM 878 C CA . GLY A 1 107 ? 9.380 3.664 -3.411 1.00 89.19 107 GLY A CA 1
ATOM 879 C C . GLY A 1 107 ? 9.693 2.182 -3.649 1.00 89.19 107 GLY A C 1
ATOM 880 O O . GLY A 1 107 ? 10.432 1.786 -4.559 1.00 89.19 107 GLY A O 1
ATOM 881 N N . ARG A 1 108 ? 9.121 1.338 -2.785 1.00 89.94 108 ARG A N 1
ATOM 882 C CA . ARG A 1 108 ? 9.279 -0.123 -2.805 1.00 89.94 108 ARG A CA 1
ATOM 883 C C . ARG A 1 108 ? 8.016 -0.793 -3.309 1.00 89.94 108 ARG A C 1
ATOM 885 O O . ARG A 1 108 ? 6.942 -0.609 -2.736 1.00 89.94 108 ARG A O 1
ATOM 892 N N . GLN A 1 109 ? 8.161 -1.602 -4.350 1.00 91.38 109 GLN A N 1
ATOM 893 C CA . GLN A 1 109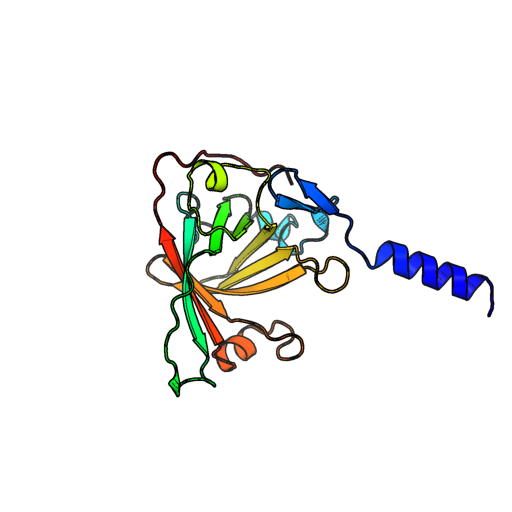 ? 7.048 -2.356 -4.906 1.00 91.38 109 GLN A CA 1
ATOM 894 C C . GLN A 1 109 ? 6.610 -3.511 -4.002 1.00 91.38 109 GLN A C 1
ATOM 896 O O . GLN A 1 109 ? 7.405 -4.137 -3.295 1.00 91.38 109 GLN A O 1
ATOM 901 N N . GLY A 1 110 ? 5.334 -3.845 -4.096 1.00 91.69 110 GLY A N 1
ATOM 902 C CA . GLY A 1 110 ? 4.750 -5.043 -3.533 1.00 91.69 110 GLY A CA 1
ATOM 903 C C . GLY A 1 110 ? 3.507 -5.461 -4.301 1.00 91.69 110 GLY A C 1
ATOM 904 O O . GLY A 1 110 ? 3.062 -4.795 -5.237 1.00 91.69 110 GLY A O 1
ATOM 905 N N . TYR A 1 111 ? 2.948 -6.582 -3.874 1.00 93.19 111 TYR A N 1
ATOM 906 C CA . TYR A 1 111 ? 1.704 -7.123 -4.397 1.00 93.19 111 TYR A CA 1
ATOM 907 C C . TYR A 1 111 ? 0.791 -7.487 -3.240 1.00 93.19 111 TYR A C 1
ATOM 909 O O . TYR A 1 111 ? 1.255 -8.060 -2.252 1.00 93.19 111 TYR A O 1
ATOM 917 N N . TYR A 1 112 ? -0.493 -7.177 -3.368 1.00 94.06 112 TYR A N 1
ATOM 918 C CA . TYR A 1 112 ? -1.480 -7.419 -2.329 1.00 94.06 112 TYR A CA 1
ATOM 919 C C . TYR A 1 112 ? -2.540 -8.432 -2.749 1.00 94.06 112 TYR A C 1
ATOM 921 O O . TYR A 1 112 ? -2.756 -8.741 -3.921 1.00 94.06 112 TYR A O 1
ATOM 929 N N . PHE A 1 113 ? -3.195 -8.976 -1.736 1.00 92.94 113 PHE A N 1
ATOM 930 C CA . PHE A 1 113 ? -4.231 -9.977 -1.848 1.00 92.94 113 PHE A CA 1
ATOM 931 C C . PHE A 1 113 ? -5.275 -9.751 -0.764 1.00 92.94 113 PHE A C 1
ATOM 933 O O . PHE A 1 113 ? -4.922 -9.511 0.392 1.00 92.94 113 PHE A O 1
ATOM 940 N N . ILE A 1 114 ? -6.545 -9.909 -1.130 1.00 93.81 114 ILE A N 1
ATOM 941 C CA . ILE A 1 114 ? -7.682 -9.726 -0.231 1.00 93.81 114 ILE A CA 1
ATOM 942 C C . ILE A 1 114 ? -8.488 -11.023 -0.143 1.00 93.81 114 ILE A C 1
ATOM 944 O O . ILE A 1 114 ? -8.645 -11.763 -1.123 1.00 93.81 114 ILE A O 1
ATOM 948 N N . LYS A 1 115 ? -8.971 -11.328 1.063 1.00 91.31 115 LYS A N 1
ATOM 949 C CA . LYS A 1 115 ? -9.965 -12.374 1.321 1.00 91.31 115 LYS A CA 1
ATOM 950 C C . LYS A 1 115 ? -10.856 -11.938 2.484 1.00 91.31 115 LYS A C 1
ATOM 952 O O . LYS A 1 115 ? -10.429 -12.038 3.634 1.00 91.31 115 LYS A O 1
ATOM 957 N N . GLY A 1 116 ? -12.088 -11.530 2.178 1.00 92.06 116 GLY A N 1
ATOM 958 C CA . GLY A 1 116 ? -12.966 -10.885 3.157 1.00 92.06 116 GLY A CA 1
ATOM 959 C C . GLY A 1 116 ? -12.362 -9.556 3.609 1.00 92.06 116 GLY A C 1
ATOM 960 O O . GLY A 1 116 ? -11.805 -8.831 2.791 1.00 92.06 116 GLY A O 1
ATOM 961 N N . ASP A 1 117 ? -12.377 -9.300 4.913 1.00 94.06 117 ASP A N 1
ATOM 962 C CA . ASP A 1 117 ? -11.745 -8.134 5.543 1.00 94.06 117 ASP A CA 1
ATOM 963 C C . ASP A 1 117 ? -10.212 -8.240 5.625 1.00 94.06 117 ASP A C 1
ATOM 965 O O . ASP A 1 117 ? -9.540 -7.301 6.036 1.00 94.06 117 ASP A O 1
ATOM 969 N N . ARG A 1 118 ? -9.616 -9.381 5.261 1.00 94.19 118 ARG A N 1
ATOM 970 C CA . ARG A 1 118 ? -8.176 -9.613 5.436 1.00 94.19 118 ARG A CA 1
ATOM 971 C C . ARG A 1 118 ? -7.389 -9.184 4.214 1.00 94.19 118 ARG A C 1
ATOM 973 O O . ARG A 1 118 ? -7.631 -9.683 3.113 1.00 94.19 118 ARG A O 1
ATOM 980 N N . ILE A 1 119 ? -6.341 -8.402 4.449 1.00 94.12 119 ILE A N 1
ATOM 981 C CA . ILE A 1 119 ? -5.338 -8.035 3.453 1.00 94.12 119 ILE A CA 1
ATOM 982 C C . ILE A 1 119 ? -3.993 -8.705 3.758 1.00 94.12 119 ILE A C 1
ATOM 984 O O . ILE A 1 119 ? -3.571 -8.844 4.909 1.00 94.12 119 ILE A O 1
ATOM 988 N N . LYS A 1 120 ? -3.313 -9.153 2.703 1.00 92.69 120 LYS A N 1
ATOM 989 C CA . LYS A 1 120 ? -1.937 -9.652 2.742 1.00 92.69 120 LYS A CA 1
ATOM 990 C C . LYS A 1 120 ? -1.116 -8.951 1.678 1.00 92.69 120 LYS A C 1
ATOM 992 O O . LYS A 1 120 ? -1.596 -8.820 0.559 1.00 92.69 120 LYS A O 1
ATOM 997 N N . ILE A 1 121 ? 0.112 -8.565 1.997 1.00 91.56 121 ILE A N 1
ATOM 998 C CA . ILE A 1 121 ? 1.034 -7.941 1.045 1.00 91.56 121 ILE A CA 1
ATOM 999 C C . ILE A 1 121 ? 2.369 -8.670 1.098 1.00 91.56 121 ILE A C 1
ATOM 1001 O O . ILE A 1 121 ? 2.910 -8.887 2.180 1.00 91.56 121 ILE A O 1
ATOM 1005 N N . ASP A 1 122 ? 2.904 -9.011 -0.068 1.00 89.19 122 ASP A N 1
ATOM 1006 C CA . ASP A 1 122 ? 4.308 -9.373 -0.228 1.00 89.19 122 ASP A CA 1
ATOM 1007 C C . ASP A 1 122 ? 5.019 -8.148 -0.808 1.00 89.19 122 ASP A C 1
ATOM 1009 O O . ASP A 1 122 ? 4.792 -7.763 -1.958 1.00 89.19 122 ASP A O 1
ATOM 1013 N N . ARG A 1 123 ? 5.842 -7.500 0.011 1.00 88.19 123 ARG A N 1
ATOM 1014 C CA . ARG A 1 123 ? 6.607 -6.305 -0.335 1.00 88.19 123 ARG A CA 1
ATOM 1015 C C . ARG A 1 123 ? 8.055 -6.679 -0.591 1.00 88.19 123 ARG A C 1
ATOM 1017 O O . ARG A 1 123 ? 8.605 -7.507 0.126 1.00 88.19 123 ARG A O 1
ATOM 1024 N N . PHE A 1 124 ? 8.695 -6.052 -1.569 1.00 85.25 124 PHE A N 1
ATOM 1025 C CA . PHE A 1 124 ? 10.131 -6.219 -1.740 1.00 85.25 124 PHE A CA 1
ATOM 1026 C C . PHE A 1 124 ? 10.902 -5.608 -0.570 1.00 85.25 124 PHE A C 1
ATOM 1028 O O . PHE A 1 124 ? 10.700 -4.438 -0.226 1.00 85.25 124 PHE A O 1
ATOM 1035 N N . GLU A 1 125 ? 11.819 -6.372 0.014 1.00 79.62 125 GLU A N 1
ATOM 1036 C CA . GLU A 1 125 ? 12.734 -5.883 1.033 1.00 79.62 125 GLU A CA 1
ATOM 1037 C C . GLU A 1 125 ? 14.156 -6.345 0.744 1.00 79.62 125 GLU A C 1
ATOM 1039 O O . GLU A 1 125 ? 14.394 -7.410 0.193 1.00 79.62 125 GLU A O 1
ATOM 1044 N N . LEU A 1 126 ? 15.130 -5.537 1.152 1.00 71.44 126 LEU A N 1
ATOM 1045 C CA . LEU A 1 126 ? 16.547 -5.877 1.014 1.00 71.44 126 LEU A CA 1
ATOM 1046 C C . LEU A 1 126 ? 17.049 -6.789 2.146 1.00 71.44 126 LEU A C 1
ATOM 1048 O O . LEU A 1 126 ? 18.245 -7.048 2.249 1.00 71.44 126 LEU A O 1
ATOM 1052 N N . ILE A 1 127 ? 16.155 -7.278 3.012 1.00 64.56 127 ILE A N 1
ATOM 1053 C CA . ILE A 1 127 ? 16.522 -8.162 4.120 1.00 64.56 127 ILE A CA 1
ATOM 1054 C C . ILE A 1 127 ? 17.075 -9.474 3.545 1.00 64.56 127 ILE A C 1
ATOM 1056 O O . ILE A 1 127 ? 16.468 -10.062 2.647 1.00 64.56 127 ILE A O 1
ATOM 1060 N N . ASN A 1 128 ? 18.227 -9.920 4.062 1.00 55.59 128 ASN A N 1
ATOM 1061 C CA . ASN A 1 128 ? 18.889 -11.185 3.711 1.00 55.59 128 ASN A CA 1
ATOM 1062 C C . ASN A 1 128 ? 19.044 -11.425 2.193 1.00 55.59 128 ASN A C 1
ATOM 1064 O O . ASN A 1 128 ? 18.767 -12.522 1.714 1.00 55.59 128 ASN A O 1
ATOM 1068 N N . GLY A 1 129 ? 19.456 -10.406 1.429 1.00 53.50 129 GLY A N 1
ATOM 1069 C CA . GLY A 1 129 ? 19.737 -10.553 -0.008 1.00 53.50 129 GLY A CA 1
ATOM 1070 C C . GLY A 1 129 ? 18.531 -10.378 -0.942 1.00 53.50 129 GLY A C 1
ATOM 1071 O O . GLY A 1 129 ? 18.590 -10.794 -2.096 1.00 53.50 129 GLY A O 1
ATOM 1072 N N . GLY A 1 130 ? 17.441 -9.750 -0.484 1.00 54.03 130 GLY A N 1
ATOM 1073 C CA . GLY A 1 130 ? 16.290 -9.431 -1.345 1.00 54.03 130 GLY A CA 1
ATOM 1074 C C . GLY A 1 130 ? 15.031 -10.253 -1.058 1.00 54.03 130 GLY A C 1
ATOM 1075 O O . GLY A 1 130 ? 14.300 -10.607 -1.983 1.00 54.03 130 GLY A O 1
ATOM 1076 N N . GLN A 1 131 ? 14.780 -10.616 0.202 1.00 63.69 131 GLN A N 1
ATOM 1077 C CA . GLN A 1 131 ? 13.570 -11.350 0.575 1.00 63.69 131 GLN A CA 1
ATOM 1078 C C . GLN A 1 131 ? 12.313 -10.471 0.527 1.00 63.69 131 GLN A C 1
ATOM 1080 O O . GLN A 1 131 ? 12.342 -9.264 0.746 1.00 63.69 131 GLN A O 1
ATOM 1085 N N . THR A 1 132 ? 11.155 -11.087 0.290 1.00 69.12 132 THR A N 1
ATOM 1086 C CA . THR A 1 132 ? 9.878 -10.378 0.402 1.00 69.12 132 THR A CA 1
ATOM 1087 C C . THR A 1 132 ? 9.453 -10.264 1.865 1.00 69.12 132 THR A C 1
ATOM 1089 O O . THR A 1 132 ? 9.200 -11.285 2.516 1.00 69.12 132 THR A O 1
ATOM 1092 N N . GLY A 1 133 ? 9.299 -9.040 2.362 1.00 77.81 133 GLY A N 1
ATOM 1093 C CA . GLY A 1 133 ? 8.600 -8.776 3.612 1.00 77.81 133 GLY A CA 1
ATOM 1094 C C . GLY A 1 133 ? 7.116 -9.075 3.460 1.00 77.81 133 GLY A C 1
ATOM 1095 O O . GLY A 1 133 ? 6.495 -8.708 2.462 1.00 77.81 133 GLY A O 1
ATOM 1096 N N . LYS A 1 134 ? 6.536 -9.761 4.442 1.00 83.00 134 LYS A N 1
ATOM 1097 C CA . LYS A 1 134 ? 5.104 -10.067 4.446 1.00 83.00 134 LYS A CA 1
ATOM 1098 C C . LYS A 1 134 ? 4.389 -9.099 5.374 1.00 83.00 134 LYS A C 1
ATOM 1100 O O . LYS A 1 134 ? 4.825 -8.892 6.501 1.00 83.00 134 LYS A O 1
ATOM 1105 N N . TYR A 1 135 ? 3.255 -8.581 4.941 1.00 87.12 135 TYR A N 1
ATOM 1106 C CA . TYR A 1 135 ? 2.359 -7.777 5.761 1.00 87.12 135 TYR A CA 1
ATOM 1107 C C . TYR A 1 135 ? 1.004 -8.455 5.807 1.00 87.12 135 TYR A C 1
ATOM 1109 O O . TYR A 1 135 ? 0.502 -8.935 4.791 1.00 87.12 135 TYR A O 1
ATOM 1117 N N . TYR A 1 136 ? 0.421 -8.504 6.994 1.00 91.19 136 TYR A N 1
ATOM 1118 C CA . TYR A 1 136 ? -0.896 -9.072 7.231 1.00 91.19 136 TYR A CA 1
ATOM 1119 C C . TYR A 1 136 ? -1.719 -8.028 7.956 1.00 91.19 136 TYR A C 1
ATOM 1121 O O . TYR A 1 136 ? -1.219 -7.407 8.889 1.00 91.19 136 TYR A O 1
ATOM 1129 N N . GLY A 1 137 ? -2.958 -7.835 7.536 1.00 93.69 137 GLY A N 1
ATOM 1130 C CA . GLY A 1 137 ? -3.795 -6.798 8.104 1.00 93.69 137 GLY A CA 1
ATOM 1131 C C . GLY A 1 137 ? -5.276 -7.015 7.870 1.00 93.69 137 GLY A C 1
ATOM 1132 O O . GLY A 1 137 ? -5.694 -8.005 7.261 1.00 93.69 137 GLY A O 1
ATOM 1133 N N . ARG A 1 138 ? -6.054 -6.054 8.348 1.00 95.75 138 ARG A N 1
ATOM 1134 C CA . ARG A 1 138 ? -7.486 -5.931 8.125 1.00 95.75 138 ARG A CA 1
ATOM 1135 C C . ARG A 1 138 ? -7.809 -4.621 7.420 1.00 95.75 138 ARG A C 1
ATOM 1137 O O . ARG A 1 138 ? -7.134 -3.612 7.626 1.00 95.75 138 ARG A O 1
ATOM 1144 N N . ILE A 1 139 ? -8.847 -4.677 6.606 1.00 97.00 139 ILE A N 1
ATOM 1145 C CA . ILE A 1 139 ? -9.562 -3.534 6.059 1.00 97.00 139 ILE A CA 1
ATOM 1146 C C . ILE A 1 139 ? -10.685 -3.245 7.051 1.00 97.00 139 ILE A C 1
ATOM 1148 O O . ILE A 1 139 ? -11.446 -4.148 7.394 1.00 97.00 139 ILE A O 1
ATOM 1152 N N . LEU A 1 140 ? -10.715 -2.027 7.575 1.00 96.56 140 LEU A N 1
ATOM 1153 C CA . LEU A 1 140 ? -11.718 -1.586 8.538 1.00 96.56 140 LEU A CA 1
ATOM 1154 C C . LEU A 1 140 ? -12.977 -1.103 7.806 1.00 96.56 140 LEU A C 1
ATOM 1156 O O . LEU A 1 140 ? -12.934 -0.836 6.605 1.00 96.56 140 LEU A O 1
ATOM 1160 N N . ASP A 1 141 ? -14.083 -0.957 8.533 1.00 95.00 141 ASP A N 1
ATOM 1161 C CA . ASP A 1 141 ? -15.384 -0.586 7.956 1.00 95.00 141 ASP A CA 1
ATOM 1162 C C . ASP A 1 141 ? -15.371 0.789 7.265 1.00 95.00 141 ASP A C 1
ATOM 1164 O O . ASP A 1 141 ? -16.081 1.012 6.287 1.00 95.00 141 ASP A O 1
ATOM 1168 N N . ASP A 1 142 ? -14.520 1.710 7.726 1.00 94.94 142 ASP A N 1
ATOM 1169 C CA . ASP A 1 142 ? -14.309 3.028 7.112 1.00 94.94 142 ASP A CA 1
ATOM 1170 C C . ASP A 1 142 ? -13.384 2.983 5.874 1.00 94.94 142 ASP A C 1
ATOM 1172 O O . ASP A 1 142 ? -13.136 4.004 5.222 1.00 94.94 142 ASP A O 1
ATOM 1176 N N . GLY A 1 143 ? -12.855 1.804 5.538 1.00 94.62 143 GLY A N 1
ATOM 1177 C CA . GLY A 1 143 ? -11.881 1.563 4.478 1.00 94.62 143 GLY A CA 1
ATOM 1178 C C . GLY A 1 143 ? -10.435 1.897 4.853 1.00 94.62 143 GLY A C 1
ATOM 1179 O O . GLY A 1 143 ? -9.572 1.837 3.978 1.00 94.62 143 GLY A O 1
ATOM 1180 N N . SER A 1 144 ? -10.148 2.266 6.106 1.00 96.69 144 SER A N 1
ATOM 1181 C CA . SER A 1 144 ? -8.783 2.382 6.636 1.00 96.69 144 SER A CA 1
ATOM 1182 C C . SER A 1 144 ? -8.138 0.997 6.791 1.00 96.69 144 SER A C 1
ATOM 1184 O O . SER A 1 144 ? -8.812 -0.033 6.735 1.00 96.69 144 SER A O 1
ATOM 1186 N N . LEU A 1 145 ? -6.816 0.947 6.991 1.00 97.25 145 LEU A N 1
ATOM 1187 C CA . LEU A 1 145 ? -6.084 -0.316 7.141 1.00 97.25 145 LEU A CA 1
ATOM 1188 C C . LEU A 1 145 ? -5.446 -0.439 8.518 1.00 97.25 145 LEU A C 1
ATOM 1190 O O . LEU A 1 145 ? -4.851 0.501 9.045 1.00 97.25 145 LEU A O 1
ATOM 1194 N N . LEU A 1 146 ? -5.500 -1.651 9.054 1.00 95.38 146 LEU A N 1
ATOM 1195 C CA . LEU A 1 146 ? -4.759 -2.070 10.232 1.00 95.38 146 LEU A CA 1
ATOM 1196 C C . LEU A 1 146 ? -3.791 -3.169 9.813 1.00 95.38 146 LEU A C 1
ATOM 1198 O O . LEU A 1 146 ? -4.230 -4.214 9.344 1.00 95.38 146 LEU A O 1
ATOM 1202 N N . PHE A 1 147 ? -2.489 -2.976 10.002 1.00 93.62 147 PHE A N 1
ATOM 1203 C CA . PHE A 1 147 ? -1.496 -4.031 9.790 1.00 93.62 147 PHE A CA 1
ATOM 1204 C C . PHE A 1 147 ? -0.961 -4.546 11.116 1.00 93.62 147 PHE A C 1
ATOM 1206 O O . PHE A 1 147 ? -0.699 -3.773 12.031 1.00 93.62 147 PHE A O 1
ATOM 1213 N N . TYR A 1 148 ? -0.771 -5.858 11.205 1.00 90.75 148 TYR A N 1
ATOM 1214 C CA . TYR A 1 148 ? -0.100 -6.495 12.325 1.00 90.75 148 TYR A CA 1
ATOM 1215 C C . TYR A 1 148 ? 1.409 -6.521 12.066 1.00 90.75 148 TYR A C 1
ATOM 1217 O O . TYR A 1 148 ? 1.880 -7.117 11.091 1.00 90.75 148 TYR A O 1
ATOM 1225 N N . GLU A 1 149 ? 2.166 -5.867 12.939 1.00 83.69 149 GLU A N 1
ATOM 1226 C CA . GLU A 1 149 ? 3.611 -5.698 12.800 1.00 83.69 149 GLU A CA 1
ATOM 1227 C C . GLU A 1 149 ? 4.353 -6.983 13.187 1.00 83.69 149 GLU A C 1
ATOM 1229 O O . GLU A 1 149 ? 4.129 -7.554 14.255 1.00 83.69 149 GLU A O 1
ATOM 1234 N N . GLN A 1 150 ? 5.272 -7.436 12.330 1.00 75.31 150 GLN A N 1
ATOM 1235 C CA . GLN A 1 150 ? 6.061 -8.645 12.580 1.00 75.31 150 GLN A CA 1
ATOM 1236 C C . GLN A 1 150 ? 7.407 -8.308 13.227 1.00 75.31 150 GLN A C 1
ATOM 1238 O O . GLN A 1 150 ? 8.069 -7.346 12.845 1.00 75.31 150 GLN A O 1
ATOM 124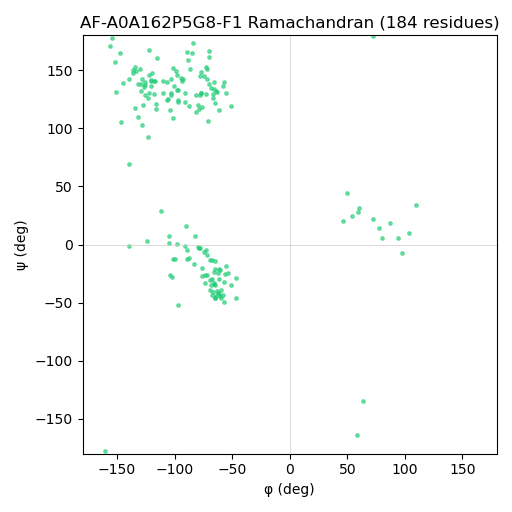3 N N . ARG A 1 151 ? 7.873 -9.161 14.147 1.00 59.78 151 ARG A N 1
ATOM 1244 C CA . ARG A 1 151 ? 9.294 -9.224 14.522 1.00 59.78 151 ARG A CA 1
ATOM 1245 C C . ARG A 1 151 ? 10.012 -10.279 13.677 1.00 59.78 151 ARG A C 1
ATOM 1247 O O . ARG A 1 151 ? 9.440 -11.357 13.477 1.00 59.78 151 ARG A O 1
ATOM 1254 N N . PRO A 1 152 ? 11.268 -10.040 13.256 1.00 46.69 152 PRO A N 1
ATOM 1255 C CA . PRO A 1 152 ? 12.137 -11.113 12.784 1.00 46.69 152 PRO A CA 1
ATOM 1256 C C . PRO A 1 152 ? 12.157 -12.247 13.825 1.00 46.69 152 PRO A C 1
ATOM 1258 O O . PRO A 1 152 ? 12.488 -12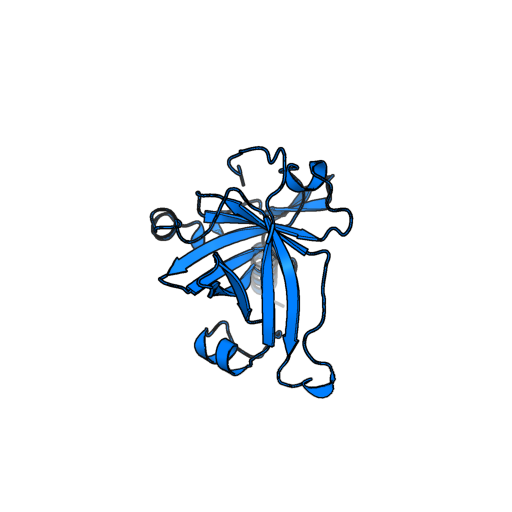.016 14.984 1.00 46.69 152 PRO A O 1
ATOM 1261 N N . GLY A 1 153 ? 11.724 -13.450 13.432 1.00 49.28 153 GLY A N 1
ATOM 1262 C CA . GLY A 1 153 ? 11.799 -14.670 14.251 1.00 49.28 153 GLY A CA 1
ATOM 1263 C C . GLY A 1 153 ? 10.550 -15.101 15.038 1.00 49.28 153 GLY A C 1
ATOM 1264 O O . GLY A 1 153 ? 10.568 -16.199 15.579 1.00 49.28 153 GLY A O 1
ATOM 1265 N N . ALA A 1 154 ? 9.462 -14.319 15.107 1.00 51.81 154 ALA A N 1
ATOM 1266 C CA . ALA A 1 154 ? 8.423 -14.583 16.121 1.00 51.81 154 ALA A CA 1
ATOM 1267 C C . ALA A 1 154 ? 7.131 -15.285 15.645 1.00 51.81 154 ALA A C 1
ATOM 1269 O O . ALA A 1 154 ? 6.477 -15.928 16.463 1.00 51.81 154 ALA A O 1
ATOM 1270 N N . VAL A 1 155 ? 6.702 -15.158 14.375 1.00 57.47 155 VAL A N 1
ATOM 1271 C CA . VAL A 1 155 ? 5.299 -15.518 14.026 1.00 57.47 155 VAL A CA 1
ATOM 1272 C C . VAL A 1 155 ? 5.101 -16.263 12.692 1.00 57.47 155 VAL A C 1
ATOM 1274 O O . VAL A 1 155 ? 3.976 -16.631 12.356 1.00 57.47 155 VAL A O 1
ATOM 1277 N N . PHE A 1 156 ? 6.160 -16.521 11.914 1.00 64.06 156 PHE A N 1
ATOM 1278 C CA . PHE A 1 156 ? 6.110 -17.234 10.615 1.00 64.06 156 PHE A CA 1
ATOM 1279 C C . PHE A 1 156 ? 4.986 -16.786 9.640 1.00 64.06 156 PHE A C 1
ATOM 1281 O O . PHE A 1 156 ? 4.621 -17.514 8.717 1.00 64.06 156 PHE A O 1
ATOM 1288 N N . GLY A 1 157 ? 4.422 -15.583 9.804 1.00 64.19 157 GLY A N 1
ATOM 1289 C CA . GLY A 1 157 ? 3.301 -15.087 9.001 1.00 64.19 157 GLY A CA 1
ATOM 1290 C C . GLY A 1 157 ? 1.930 -15.726 9.282 1.00 64.19 157 GLY A C 1
ATOM 1291 O O . GLY A 1 157 ? 1.063 -15.688 8.406 1.00 64.19 157 GLY A O 1
ATOM 1292 N N . SER A 1 158 ? 1.698 -16.320 10.460 1.00 80.25 158 SER A N 1
ATOM 1293 C CA . SER A 1 158 ? 0.354 -16.762 10.864 1.00 80.25 158 SER A CA 1
ATOM 1294 C C . SER A 1 158 ? -0.508 -15.571 11.293 1.00 80.25 158 SER A C 1
ATOM 1296 O O . SER A 1 158 ? -0.200 -14.897 12.272 1.00 80.25 158 SER A O 1
ATOM 1298 N N . PHE A 1 159 ? -1.615 -15.335 10.581 1.00 81.31 159 PHE A N 1
ATOM 1299 C CA . PHE A 1 159 ? -2.510 -14.194 10.822 1.00 81.31 159 PHE A CA 1
ATOM 1300 C C . PHE A 1 159 ? -3.039 -14.159 12.264 1.00 81.31 159 PHE A C 1
ATOM 1302 O O . PHE A 1 159 ? -2.912 -13.148 12.940 1.00 81.31 159 PHE A O 1
ATOM 1309 N N . SER A 1 160 ? -3.564 -15.282 12.762 1.00 84.69 160 SER A N 1
ATOM 1310 C CA . SER A 1 160 ? -4.116 -15.374 14.121 1.00 84.69 160 SER A CA 1
ATOM 1311 C C . SER A 1 160 ? -3.051 -15.198 15.203 1.00 84.69 160 SER A C 1
ATOM 1313 O O . SER A 1 160 ? -3.317 -14.644 16.265 1.00 84.69 160 SER A O 1
ATOM 1315 N N . ALA A 1 161 ? -1.824 -15.655 14.946 1.00 84.44 161 ALA A N 1
ATOM 1316 C CA . ALA A 1 161 ? -0.735 -15.458 15.892 1.00 84.44 161 ALA A CA 1
ATOM 1317 C C . ALA A 1 161 ? -0.248 -13.998 15.905 1.00 84.44 161 ALA A C 1
ATOM 1319 O O . ALA A 1 161 ? 0.110 -13.503 16.970 1.00 84.44 161 ALA A O 1
ATOM 1320 N N . LEU A 1 162 ? -0.287 -13.303 14.761 1.00 86.25 162 LEU A N 1
ATOM 1321 C CA . LEU A 1 162 ? 0.020 -11.872 14.662 1.00 86.25 162 LEU A CA 1
ATOM 1322 C C . LEU A 1 162 ? -1.034 -11.017 15.367 1.00 86.25 162 LEU A C 1
ATOM 1324 O O . LEU A 1 162 ? -0.692 -10.118 16.130 1.00 86.25 162 LEU A O 1
ATOM 1328 N N . GLU A 1 163 ? -2.308 -11.353 15.179 1.00 85.44 163 GLU A N 1
ATOM 1329 C CA . GLU A 1 163 ? -3.420 -10.728 15.892 1.00 85.44 163 GLU A CA 1
ATOM 1330 C C . GLU A 1 163 ? -3.258 -10.877 17.408 1.00 85.44 163 GLU A C 1
ATOM 1332 O O . GLU A 1 163 ? -3.363 -9.902 18.151 1.00 85.44 163 GLU A O 1
ATOM 1337 N N . ARG A 1 164 ? -2.870 -12.073 17.864 1.00 85.38 164 ARG A N 1
ATOM 1338 C CA . ARG A 1 164 ? -2.548 -12.313 19.271 1.00 85.38 164 ARG A CA 1
ATOM 1339 C C . ARG A 1 164 ? -1.310 -11.546 19.739 1.00 85.38 164 ARG A C 1
ATOM 1341 O O . ARG A 1 164 ? -1.289 -11.163 20.903 1.00 85.38 164 ARG A O 1
ATOM 1348 N N . ASP A 1 165 ? -0.280 -11.324 18.914 1.00 84.44 165 ASP A N 1
ATOM 1349 C CA . ASP A 1 165 ? 0.914 -10.533 19.290 1.00 84.44 165 ASP A CA 1
ATOM 1350 C C . ASP A 1 165 ? 0.572 -9.057 19.544 1.00 84.44 165 ASP A C 1
ATOM 1352 O O . ASP A 1 165 ? 1.266 -8.401 20.313 1.00 84.44 165 ASP A O 1
ATOM 1356 N N . GLY A 1 166 ? -0.525 -8.545 18.973 1.00 83.62 166 GLY A N 1
ATOM 1357 C CA . GLY A 1 166 ? -1.103 -7.237 19.306 1.00 83.62 166 GLY A CA 1
ATOM 1358 C C . GLY A 1 166 ? -0.166 -6.048 19.085 1.00 83.62 166 GLY A C 1
ATOM 1359 O O . GLY A 1 166 ? -0.292 -5.030 19.766 1.00 83.62 166 GLY A O 1
ATOM 1360 N N . ARG A 1 167 ? 0.778 -6.165 18.144 1.00 87.31 167 ARG A N 1
ATOM 1361 C CA . ARG A 1 167 ? 1.501 -5.022 17.580 1.00 87.31 167 ARG A CA 1
ATOM 1362 C C . ARG A 1 167 ? 0.851 -4.613 16.278 1.00 87.31 167 ARG A C 1
ATOM 1364 O O . ARG A 1 167 ? 0.706 -5.438 15.381 1.00 87.31 167 ARG A O 1
ATOM 1371 N N . MET A 1 168 ? 0.450 -3.357 16.183 1.00 91.00 168 MET A N 1
ATOM 1372 C CA . MET A 1 168 ? -0.394 -2.880 15.097 1.00 91.00 168 MET A CA 1
ATOM 1373 C C . MET A 1 168 ? 0.095 -1.538 14.570 1.00 91.00 168 MET A C 1
ATOM 1375 O O . MET A 1 168 ? 0.606 -0.713 15.328 1.00 91.00 168 MET A O 1
ATOM 1379 N N . SER A 1 169 ? -0.098 -1.303 13.280 1.00 92.50 169 SER A N 1
ATOM 1380 C CA . SER A 1 169 ? -0.034 0.016 12.665 1.00 92.50 169 SER A CA 1
ATOM 1381 C C . SER A 1 169 ? -1.365 0.357 12.011 1.00 92.50 169 SER A C 1
ATOM 1383 O O . SER A 1 169 ? -2.022 -0.497 11.415 1.00 92.50 169 SER A O 1
ATOM 1385 N N . PHE A 1 170 ? -1.764 1.616 12.148 1.00 94.19 170 PHE A N 1
ATOM 1386 C CA . PHE A 1 170 ? -3.020 2.153 11.645 1.00 94.19 170 PHE A CA 1
ATOM 1387 C C . PHE A 1 170 ? -2.729 3.100 10.492 1.00 94.19 170 PHE A C 1
ATOM 1389 O O . PHE A 1 170 ? -1.881 3.990 10.604 1.00 94.19 170 PHE A O 1
ATOM 1396 N N . TRP A 1 171 ? -3.442 2.907 9.391 1.00 95.44 171 TRP A N 1
ATOM 1397 C CA . TRP A 1 171 ? -3.233 3.623 8.146 1.00 95.44 171 TRP A CA 1
ATOM 1398 C C . TRP A 1 171 ? -4.544 4.227 7.681 1.00 95.44 171 TRP A C 1
ATOM 1400 O O . TRP A 1 171 ? -5.511 3.510 7.426 1.00 95.44 171 TRP A O 1
ATOM 1410 N N . LYS A 1 172 ? -4.564 5.550 7.555 1.00 94.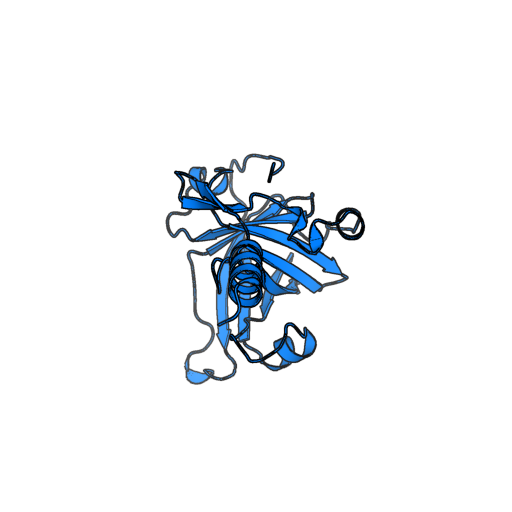56 172 LYS A N 1
ATOM 1411 C CA . LYS A 1 172 ? -5.756 6.301 7.167 1.00 94.56 172 LYS A CA 1
ATOM 1412 C C . LYS A 1 172 ? -5.726 6.624 5.686 1.00 94.56 172 LYS A C 1
ATOM 1414 O O . LYS A 1 172 ? -4.659 6.907 5.135 1.00 94.56 172 LYS A O 1
ATOM 1419 N N . LYS A 1 173 ? -6.905 6.633 5.069 1.00 94.06 173 LYS A N 1
ATOM 1420 C CA . LYS A 1 173 ? -7.078 7.150 3.712 1.00 94.06 173 LYS A CA 1
ATOM 1421 C C . LYS A 1 173 ? -6.801 8.651 3.684 1.00 94.06 173 LYS A C 1
ATOM 1423 O O . LYS A 1 173 ? -7.204 9.387 4.584 1.00 94.06 173 LYS A O 1
ATOM 1428 N N . LEU A 1 174 ? -6.127 9.093 2.634 1.00 90.62 174 LEU A N 1
ATOM 1429 C CA . LEU A 1 174 ? -5.892 10.492 2.330 1.00 90.62 174 LEU A CA 1
ATOM 1430 C C . LEU A 1 174 ? -6.170 10.715 0.845 1.00 90.62 174 LEU A C 1
ATOM 1432 O O . LEU A 1 174 ? -5.497 10.149 -0.020 1.00 90.62 174 LEU A O 1
ATOM 1436 N N . THR A 1 175 ? -7.157 11.559 0.564 1.00 89.88 175 THR A N 1
ATOM 1437 C CA . THR A 1 175 ? -7.423 12.036 -0.791 1.00 89.88 175 THR A CA 1
ATOM 1438 C C . THR A 1 175 ? -6.337 13.022 -1.185 1.00 89.88 175 THR A C 1
ATOM 1440 O O . THR A 1 175 ? -6.046 13.963 -0.445 1.00 89.88 175 THR A O 1
ATOM 1443 N N . VAL A 1 176 ? -5.743 12.812 -2.355 1.00 83.00 176 VAL A N 1
ATOM 1444 C CA . VAL A 1 176 ? -4.675 13.665 -2.872 1.00 83.00 176 VAL A CA 1
ATOM 1445 C C . VAL A 1 176 ? -5.166 14.334 -4.152 1.00 83.00 176 VAL A C 1
ATOM 1447 O O . VAL A 1 176 ? -5.446 13.632 -5.128 1.00 83.00 176 VAL A O 1
ATOM 1450 N N . PRO A 1 177 ? -5.275 15.673 -4.182 1.00 82.06 177 PRO A N 1
ATOM 1451 C CA . PRO A 1 177 ? -5.584 16.393 -5.409 1.00 82.06 177 PRO A CA 1
ATOM 1452 C C . PRO A 1 177 ? -4.558 16.079 -6.506 1.00 82.06 177 PRO A C 1
ATOM 1454 O O . PRO A 1 177 ? -3.363 15.998 -6.232 1.00 82.06 177 PRO A O 1
ATOM 1457 N N . ALA A 1 178 ? -5.025 15.924 -7.748 1.00 86.69 178 ALA A N 1
ATOM 1458 C CA . ALA A 1 178 ? -4.182 15.672 -8.924 1.00 86.69 178 ALA A CA 1
ATOM 1459 C C . ALA A 1 178 ? -3.335 14.377 -8.875 1.00 86.69 178 ALA A C 1
ATOM 1461 O O . ALA A 1 178 ? -2.246 14.310 -9.452 1.00 86.69 178 ALA A O 1
ATOM 1462 N N . MET A 1 179 ? -3.829 13.321 -8.217 1.00 88.44 179 MET A N 1
ATOM 1463 C CA . MET A 1 179 ? -3.204 12.002 -8.315 1.00 88.44 179 MET A CA 1
ATOM 1464 C C . MET A 1 179 ? -3.312 11.460 -9.747 1.00 88.44 179 MET A C 1
ATOM 1466 O O . MET A 1 179 ? -4.402 11.286 -10.289 1.00 88.44 179 MET A O 1
ATOM 1470 N N . GLU A 1 180 ? -2.173 11.164 -10.367 1.00 89.06 180 GLU A N 1
ATOM 1471 C CA . GLU A 1 180 ? -2.135 10.652 -11.736 1.00 89.06 180 GLU A CA 1
ATOM 1472 C C . GLU A 1 180 ? -2.514 9.181 -11.777 1.00 89.06 180 GLU A C 1
ATOM 1474 O O . GLU A 1 180 ? -1.919 8.370 -11.066 1.00 89.06 180 GLU A O 1
ATOM 1479 N N . ARG A 1 181 ? -3.439 8.798 -12.659 1.00 86.25 181 ARG A N 1
ATOM 1480 C CA . ARG A 1 181 ? -3.755 7.387 -12.901 1.00 86.25 181 ARG A CA 1
ATOM 1481 C C . ARG A 1 181 ? -2.696 6.747 -13.784 1.00 86.25 181 ARG A C 1
ATOM 1483 O O . ARG A 1 181 ? -2.390 7.234 -14.870 1.00 86.25 181 ARG A O 1
ATOM 1490 N N . TYR A 1 182 ? -2.167 5.617 -13.330 1.00 88.62 182 TYR A N 1
ATOM 1491 C CA . TYR A 1 182 ? -1.274 4.800 -14.134 1.00 88.62 182 TYR A CA 1
ATOM 1492 C C . TYR A 1 182 ? -1.337 3.333 -13.747 1.00 88.62 182 TYR A C 1
ATOM 1494 O O . TYR A 1 182 ? -1.694 2.985 -12.623 1.00 88.62 182 TYR A O 1
ATOM 1502 N N . THR A 1 183 ? -0.942 2.484 -14.693 1.00 87.12 183 THR A N 1
ATOM 1503 C CA . THR A 1 183 ? -0.704 1.067 -14.432 1.00 87.12 183 THR A CA 1
ATOM 1504 C C . THR A 1 183 ? 0.789 0.863 -14.201 1.00 87.12 183 THR A C 1
ATOM 1506 O O . THR A 1 183 ? 1.580 1.248 -15.065 1.00 87.12 183 THR A O 1
ATOM 1509 N N . PRO A 1 184 ? 1.193 0.307 -13.051 1.00 87.19 184 PRO A N 1
ATOM 1510 C CA . PRO A 1 184 ? 2.563 -0.123 -12.833 1.00 87.19 184 PRO A CA 1
ATOM 1511 C C . PRO A 1 184 ? 3.034 -1.151 -13.865 1.00 87.19 184 PRO A C 1
ATOM 1513 O O . PRO A 1 184 ? 2.322 -2.113 -14.156 1.00 87.19 184 PRO A O 1
ATOM 1516 N N . ASP A 1 185 ? 4.251 -0.976 -14.363 1.00 82.00 185 ASP A N 1
ATOM 1517 C CA . ASP A 1 185 ? 4.882 -1.791 -15.407 1.00 82.00 185 ASP A CA 1
ATOM 1518 C C . ASP A 1 185 ? 5.956 -2.762 -14.879 1.00 82.00 185 ASP A C 1
ATOM 1520 O O . ASP A 1 185 ? 6.621 -3.432 -15.668 1.00 82.00 185 ASP A O 1
ATOM 1524 N N . TRP A 1 186 ? 6.097 -2.877 -13.552 1.00 78.88 186 TRP A N 1
ATOM 1525 C CA . TRP A 1 186 ? 7.001 -3.821 -12.880 1.00 78.88 186 TRP A CA 1
ATOM 1526 C C . TRP A 1 186 ? 6.350 -5.173 -12.550 1.00 78.88 186 TRP A C 1
ATOM 1528 O O . TRP A 1 1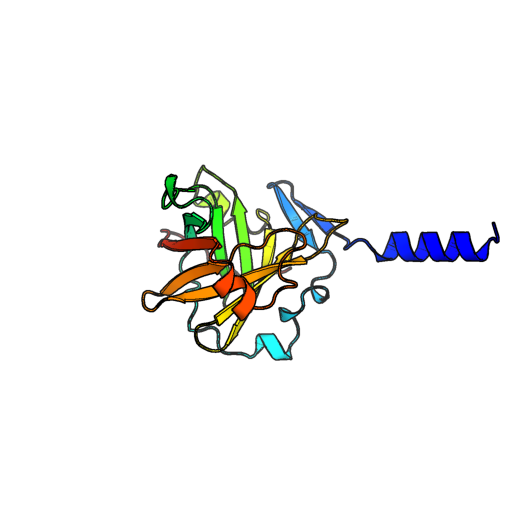86 ? 5.213 -5.223 -12.017 1.00 78.88 186 TRP A O 1
#

pLDDT: mean 82.75, std 11.66, range [46.69, 97.25]